Protein AF-A0A1S3FIM6-F1 (afdb_monomer_lite)

Sequence (203 aa):
MSTWFSGCSLASLSIWLGCQWGQPPRGAVLLDTELAPRGLQQCLGMQCAPGLHLTTVVSPRRYPLYQLGGPQLRVFRTNFFIQLVRPGTPQPEDTVQFRIPMEMTRTDLKNYLERIYSVPVAAVRTRVQHGSNRQRDYRNVRIKKPDYKVAYVQLAHGQTFTFPDLFPEKEQDLVAEEGLQEALPQKQSSDPRRGGVPSWFGL

pLDDT: mean 74.18, std 24.62, range [32.88, 98.19]

Structure (mmCIF, N/CA/C/O backbone):
data_AF-A0A1S3FIM6-F1
#
_entry.id   AF-A0A1S3FIM6-F1
#
loop_
_atom_site.group_PDB
_atom_site.id
_atom_site.type_symbol
_atom_site.label_atom_id
_atom_site.label_alt_id
_atom_site.label_comp_id
_atom_site.label_asym_id
_atom_site.label_entity_id
_atom_site.label_seq_id
_atom_site.pdbx_PDB_ins_code
_atom_site.Cartn_x
_atom_site.Cartn_y
_atom_site.Cartn_z
_atom_site.occupancy
_atom_site.B_iso_or_equiv
_atom_site.auth_seq_id
_atom_site.auth_comp_id
_atom_site.auth_asym_id
_atom_site.auth_atom_id
_atom_site.pdbx_PDB_model_num
ATOM 1 N N . MET A 1 1 ? -56.996 44.031 35.583 1.00 44.38 1 MET A N 1
ATOM 2 C CA . MET A 1 1 ? -55.799 43.253 35.956 1.00 44.38 1 MET A CA 1
ATOM 3 C C . MET A 1 1 ? -54.720 43.642 34.944 1.00 44.38 1 MET A C 1
ATOM 5 O O . MET A 1 1 ? -54.602 42.966 33.940 1.00 44.38 1 MET A O 1
ATOM 9 N N . SER A 1 2 ? -54.116 44.846 34.940 1.00 37.62 2 SER A N 1
ATOM 10 C CA . SER A 1 2 ? -53.251 45.486 35.969 1.00 37.62 2 SER A CA 1
ATOM 11 C C . SER A 1 2 ? -52.250 44.466 36.525 1.00 37.62 2 SER A C 1
ATOM 13 O O . SER A 1 2 ? -52.705 43.463 37.057 1.00 37.62 2 SER A O 1
ATOM 15 N N . THR A 1 3 ? -50.923 44.556 36.361 1.00 45.06 3 THR A N 1
ATOM 16 C CA . THR A 1 3 ? -49.912 45.655 36.381 1.00 45.06 3 THR A CA 1
ATOM 17 C C . THR A 1 3 ? -48.655 45.188 35.594 1.00 45.06 3 THR A C 1
ATOM 19 O O . THR A 1 3 ? -48.390 43.993 35.593 1.00 45.06 3 THR A O 1
ATOM 22 N N . TRP A 1 4 ? -47.939 45.949 34.750 1.00 39.44 4 TRP A N 1
ATOM 23 C CA . TRP A 1 4 ? -46.988 47.072 34.950 1.00 39.44 4 TRP A CA 1
ATOM 24 C C . TRP A 1 4 ? -45.746 46.826 35.843 1.00 39.44 4 TRP A C 1
ATOM 26 O O . TRP A 1 4 ? -45.886 46.350 36.962 1.00 39.44 4 TRP A O 1
ATOM 36 N N . PHE A 1 5 ? -44.605 47.323 35.321 1.00 33.12 5 PHE A N 1
ATOM 37 C CA . PHE A 1 5 ? -43.254 47.629 35.859 1.00 33.12 5 PHE A CA 1
ATOM 38 C C . PHE A 1 5 ? -42.112 46.718 35.350 1.00 33.12 5 PHE A C 1
ATOM 40 O O . PHE A 1 5 ? -42.128 45.525 35.608 1.00 33.12 5 PHE A O 1
ATOM 47 N N . SER A 1 6 ? -41.168 47.155 34.495 1.00 37.81 6 SER A N 1
ATOM 48 C CA . SER A 1 6 ? -40.307 48.367 34.436 1.00 37.81 6 SER A CA 1
ATOM 49 C C . SER A 1 6 ? -38.996 48.228 35.218 1.00 37.81 6 SER A C 1
ATOM 51 O O . SER A 1 6 ? -39.006 47.867 36.390 1.00 37.81 6 SER A O 1
ATOM 53 N N . GLY A 1 7 ? -37.906 48.643 34.561 1.00 37.12 7 GLY A N 1
ATOM 54 C CA . GLY A 1 7 ? -36.689 49.167 35.188 1.00 37.12 7 GLY A CA 1
ATOM 55 C C . GLY A 1 7 ? -35.448 48.317 34.914 1.00 37.12 7 GLY A C 1
ATOM 56 O O . GLY A 1 7 ? -35.405 47.169 35.327 1.00 37.12 7 GLY A O 1
ATOM 57 N N . CYS A 1 8 ? -34.493 48.792 34.100 1.00 37.94 8 CYS A N 1
ATOM 58 C CA . CYS A 1 8 ? -33.398 49.716 34.484 1.00 37.94 8 CYS A CA 1
ATOM 59 C C . CYS A 1 8 ? -32.300 48.984 35.288 1.00 37.94 8 CYS A C 1
ATOM 61 O O . CYS A 1 8 ? -32.611 48.205 36.169 1.00 37.94 8 CYS A O 1
ATOM 63 N N . SER A 1 9 ? -30.994 49.190 35.119 1.00 37.72 9 SER A N 1
ATOM 64 C CA . SER A 1 9 ? -30.231 50.254 34.472 1.00 37.72 9 SER A CA 1
ATOM 65 C C . SER A 1 9 ? -28.741 49.863 34.470 1.00 37.72 9 SER A C 1
ATOM 67 O O . SER A 1 9 ? -28.275 49.210 35.397 1.00 37.72 9 SER A O 1
ATOM 69 N N . LEU A 1 10 ? -28.044 50.312 33.421 1.00 38.38 10 LEU A N 1
ATOM 70 C CA . LEU A 1 10 ? -26.665 50.825 33.336 1.00 38.38 10 LEU A CA 1
ATOM 71 C C . LEU A 1 10 ? -25.684 50.564 34.492 1.00 38.38 10 LEU A C 1
ATOM 73 O O . LEU A 1 10 ? -25.922 50.991 35.617 1.00 38.38 10 LEU A O 1
ATOM 77 N N . ALA A 1 11 ? -24.486 50.106 34.124 1.00 39.62 11 ALA A N 1
ATOM 78 C CA . ALA A 1 11 ? -23.200 50.805 34.297 1.00 39.62 11 ALA A CA 1
ATOM 79 C C . ALA A 1 11 ? -22.063 49.806 34.009 1.00 39.62 11 ALA A C 1
ATOM 81 O O . ALA A 1 11 ? -22.230 48.617 34.235 1.00 39.62 11 ALA A O 1
ATOM 82 N N . SER A 1 12 ? -20.850 50.153 33.608 1.00 36.09 12 SER A N 1
ATOM 83 C CA . SER A 1 12 ? -20.198 51.322 33.018 1.00 36.09 12 SER A CA 1
ATOM 84 C C . SER A 1 12 ? -18.701 50.964 33.057 1.00 36.09 12 SER A C 1
ATOM 86 O O . SER A 1 12 ? -18.289 50.21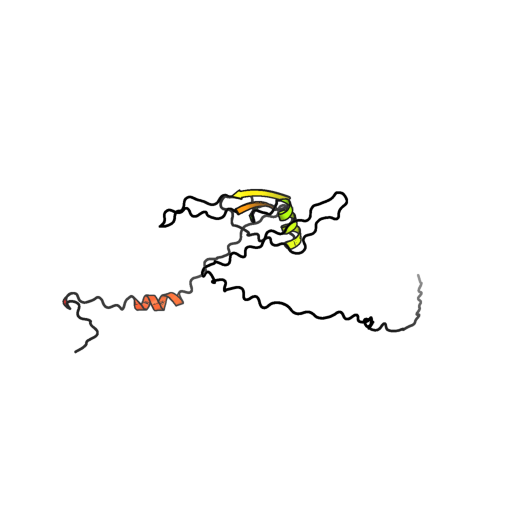8 33.944 1.00 36.09 12 SER A O 1
ATOM 88 N N . LEU A 1 13 ? -17.913 51.579 32.172 1.00 37.06 13 LEU A N 1
ATOM 89 C CA . LEU A 1 13 ? -16.447 51.701 32.212 1.00 37.06 13 LEU A CA 1
ATOM 90 C C . LEU A 1 13 ? -15.619 50.434 31.944 1.00 37.06 13 LEU A C 1
ATOM 92 O O . LEU A 1 13 ? -15.954 49.340 32.362 1.00 37.06 13 LEU A O 1
ATOM 96 N N . SER A 1 14 ? -14.410 50.495 31.404 1.00 34.06 14 SER A N 1
ATOM 97 C CA . SER A 1 14 ? -13.683 51.375 30.482 1.00 34.06 14 SER A CA 1
ATOM 98 C C . SER A 1 14 ? -12.258 50.808 30.504 1.00 34.06 14 SER A C 1
ATOM 100 O O . SER A 1 14 ? -11.733 50.561 31.580 1.00 34.06 14 SER A O 1
ATOM 102 N N . ILE A 1 15 ? -11.660 50.640 29.322 1.00 38.12 15 ILE A N 1
ATOM 103 C CA . ILE A 1 15 ? -10.275 51.015 28.982 1.00 38.12 15 ILE A CA 1
ATOM 104 C C . ILE A 1 15 ? -9.159 50.561 29.957 1.00 38.12 15 ILE A C 1
ATOM 106 O O . ILE A 1 15 ? -9.026 51.132 31.030 1.00 38.12 15 ILE A O 1
ATOM 110 N N . TRP A 1 16 ? -8.232 49.703 29.500 1.00 33.56 16 TRP A N 1
ATOM 111 C CA . TRP A 1 16 ? -6.799 50.061 29.411 1.00 33.56 16 TRP A CA 1
ATOM 112 C C . TRP A 1 16 ? -5.943 49.016 28.668 1.00 33.56 16 TRP A C 1
ATOM 114 O O . TRP A 1 16 ? -5.903 47.843 29.015 1.00 33.56 16 TRP A O 1
ATOM 124 N N . LEU A 1 17 ? -5.266 49.536 27.637 1.00 38.44 17 LEU A N 1
ATOM 125 C CA . LEU A 1 17 ? -3.885 49.307 27.198 1.00 38.44 17 LEU A CA 1
ATOM 126 C C . LEU A 1 17 ? -3.338 47.878 26.998 1.00 38.44 17 LEU A C 1
ATOM 128 O O . LEU A 1 17 ? -2.998 47.165 27.930 1.00 38.44 17 LEU A O 1
ATOM 132 N N . GLY A 1 18 ? -3.077 47.576 25.720 1.00 32.88 18 GLY A N 1
ATOM 133 C CA . GLY A 1 18 ? -1.714 47.518 25.173 1.00 32.88 18 GLY A CA 1
ATOM 134 C C . GLY A 1 18 ? -0.715 46.570 25.837 1.00 32.88 18 GLY A C 1
ATOM 135 O O . GLY A 1 18 ? -0.174 46.880 26.890 1.00 32.88 18 GLY A O 1
ATOM 136 N N . CYS A 1 19 ? -0.324 45.509 25.124 1.00 41.81 19 CYS A N 1
ATOM 137 C CA . CYS A 1 19 ? 0.961 44.861 25.369 1.00 41.81 19 CYS A CA 1
ATOM 138 C C . CYS A 1 19 ? 1.711 44.643 24.057 1.00 41.81 19 CYS A C 1
ATOM 140 O O . CYS A 1 19 ? 1.236 44.027 23.104 1.00 41.81 19 CYS A O 1
ATOM 142 N N . GLN A 1 20 ? 2.877 45.266 24.047 1.00 37.19 20 GLN A N 1
ATOM 143 C CA . GLN A 1 20 ? 3.770 45.523 22.945 1.00 37.19 20 GLN A CA 1
ATOM 144 C C . GLN A 1 20 ? 4.800 44.398 22.802 1.00 37.19 20 GLN A C 1
ATOM 146 O O . GLN A 1 20 ? 5.089 43.655 23.736 1.00 37.19 20 GLN A O 1
ATOM 151 N N . TRP A 1 21 ? 5.339 44.314 21.592 1.00 32.91 21 TRP A N 1
ATOM 152 C CA . TRP A 1 21 ? 6.390 43.424 21.122 1.00 32.91 21 TRP A CA 1
ATOM 153 C C . TRP A 1 21 ? 7.574 43.283 22.091 1.00 32.91 21 TRP A C 1
ATOM 155 O O . TRP A 1 21 ? 8.260 44.259 22.392 1.00 32.91 21 TRP A O 1
ATOM 165 N N . GLY A 1 22 ? 7.856 42.046 22.506 1.00 36.28 22 GLY A N 1
ATOM 166 C CA . GLY A 1 22 ? 9.086 41.669 23.203 1.00 36.28 22 GLY A CA 1
ATOM 167 C C . GLY A 1 22 ? 10.183 41.275 22.212 1.00 36.28 22 GLY A C 1
ATOM 168 O O . GLY A 1 22 ? 10.045 40.302 21.475 1.00 36.28 22 GLY A O 1
ATOM 169 N N . GLN A 1 23 ? 11.263 42.054 22.197 1.00 46.97 23 GLN A N 1
ATOM 170 C CA . GLN A 1 23 ? 12.512 41.793 21.475 1.00 46.97 23 GLN A CA 1
ATOM 171 C C . GLN A 1 23 ? 13.281 40.591 22.067 1.00 46.97 23 GLN A C 1
ATOM 173 O O . GLN A 1 23 ? 13.180 40.343 23.269 1.00 46.97 23 GLN A O 1
ATOM 178 N N . PRO A 1 24 ? 14.119 39.887 21.279 1.00 48.81 24 PRO A N 1
ATOM 179 C CA . PRO A 1 24 ? 15.097 38.944 21.814 1.00 48.81 24 PRO A CA 1
ATOM 180 C C . PRO A 1 24 ? 16.339 39.669 22.383 1.00 48.81 24 PRO A C 1
ATOM 182 O O . PRO A 1 24 ? 16.787 40.665 21.802 1.00 48.81 24 PRO A O 1
ATOM 185 N N . PRO A 1 25 ? 16.933 39.183 23.491 1.00 55.12 25 PRO A N 1
ATOM 186 C CA . PRO A 1 25 ? 18.093 39.815 24.112 1.00 55.12 25 PRO A CA 1
ATOM 187 C C . PRO A 1 25 ? 19.403 39.581 23.342 1.00 55.12 25 PRO A C 1
ATOM 189 O O . PRO A 1 25 ? 19.652 38.515 22.777 1.00 55.12 25 PRO A O 1
ATOM 192 N N . ARG A 1 26 ? 20.261 40.608 23.377 1.00 38.12 26 ARG A N 1
ATOM 193 C CA . ARG A 1 26 ? 21.649 40.617 22.897 1.00 38.12 26 ARG A CA 1
ATOM 194 C C . ARG A 1 26 ? 22.609 40.144 23.999 1.00 38.12 26 ARG A C 1
ATOM 196 O O . ARG A 1 26 ? 22.536 40.656 25.109 1.00 38.12 26 ARG A O 1
ATOM 203 N N . GLY A 1 27 ? 23.586 39.316 23.619 1.00 41.12 27 GLY A N 1
ATOM 204 C CA . GLY A 1 27 ? 24.965 39.402 24.124 1.00 41.12 27 GLY A CA 1
ATOM 205 C C . GLY A 1 27 ? 25.421 38.388 25.183 1.00 41.12 27 GLY A C 1
ATOM 206 O O . GLY A 1 27 ? 25.161 38.572 26.363 1.00 41.12 27 GLY A O 1
ATOM 207 N N . ALA A 1 28 ? 26.223 37.406 24.755 1.00 37.62 28 ALA A N 1
ATOM 208 C CA . ALA A 1 28 ? 27.345 36.812 25.504 1.00 37.62 28 ALA A CA 1
ATOM 209 C C . ALA A 1 28 ? 28.280 36.131 24.471 1.00 37.62 28 ALA A C 1
ATOM 211 O O . ALA A 1 28 ? 27.882 35.158 23.842 1.00 37.62 28 ALA A O 1
ATOM 212 N N . VAL A 1 29 ? 29.296 36.836 23.959 1.00 39.06 29 VAL A N 1
ATOM 213 C CA . VAL A 1 29 ? 30.725 36.802 24.360 1.00 39.06 29 VAL A CA 1
ATOM 214 C C . VAL A 1 29 ? 31.467 35.518 23.936 1.00 39.06 29 VAL A C 1
ATOM 216 O O . VAL A 1 29 ? 31.394 34.485 24.589 1.00 39.06 29 VAL A O 1
ATOM 219 N N . LEU A 1 30 ? 32.154 35.654 22.793 1.00 38.59 30 LEU A N 1
ATOM 220 C CA . LEU A 1 30 ? 33.579 35.398 22.519 1.00 38.59 30 LEU A CA 1
ATOM 221 C C . LEU A 1 30 ? 34.329 34.352 23.370 1.00 38.59 30 LEU A C 1
ATOM 223 O O . LEU A 1 30 ? 34.583 34.602 24.542 1.00 38.59 30 LEU A O 1
ATOM 227 N N . LEU A 1 31 ? 34.859 33.313 22.713 1.00 37.34 31 LEU A N 1
ATOM 228 C CA . LEU A 1 31 ? 36.253 32.884 22.892 1.00 37.34 31 LEU A CA 1
ATOM 229 C C . LEU A 1 31 ? 36.820 32.378 21.557 1.00 37.34 31 LEU A C 1
ATOM 231 O O . LEU A 1 31 ? 36.279 31.462 20.938 1.00 37.34 31 LEU A O 1
ATOM 235 N N . ASP A 1 32 ? 37.909 33.021 21.145 1.00 33.41 32 ASP A N 1
ATOM 236 C CA . ASP A 1 32 ? 38.807 32.634 20.064 1.00 33.41 32 ASP A CA 1
ATOM 237 C C . ASP A 1 32 ? 39.584 31.355 20.411 1.00 33.41 32 ASP A C 1
ATOM 239 O O . ASP A 1 32 ? 39.999 31.153 21.555 1.00 33.41 32 ASP A O 1
ATOM 243 N N . THR A 1 33 ? 39.856 30.508 19.414 1.00 42.84 33 THR A N 1
ATOM 244 C CA . THR A 1 33 ? 41.032 29.620 19.431 1.00 42.84 33 THR A CA 1
ATOM 245 C C . THR A 1 33 ? 41.463 29.259 18.004 1.00 42.84 33 THR A C 1
ATOM 247 O O . THR A 1 33 ? 40.789 28.526 17.288 1.00 42.84 33 THR A O 1
ATOM 250 N N . GLU A 1 34 ? 42.572 29.883 17.605 1.00 37.62 34 GLU A N 1
ATOM 251 C CA . GLU A 1 34 ? 43.686 29.414 16.764 1.00 37.62 34 GLU A CA 1
ATOM 252 C C . GLU A 1 34 ? 43.486 28.369 15.640 1.00 37.62 34 GLU A C 1
ATOM 254 O O . GLU A 1 34 ? 43.254 27.184 15.854 1.00 37.62 34 GLU A O 1
ATOM 259 N N . LEU A 1 35 ? 43.756 28.838 14.412 1.00 38.47 35 LEU A N 1
ATOM 260 C CA . LEU A 1 35 ? 44.874 28.425 13.536 1.00 38.47 35 LEU A CA 1
ATOM 261 C C . LEU A 1 35 ? 45.414 26.979 13.636 1.00 38.47 35 LEU A C 1
ATOM 263 O O . LEU A 1 35 ? 46.186 26.663 14.533 1.00 38.47 35 LEU A O 1
ATOM 267 N N . ALA A 1 36 ? 45.234 26.199 12.559 1.00 37.59 36 ALA A N 1
ATOM 268 C CA . ALA A 1 36 ? 46.361 25.640 11.789 1.00 37.59 36 ALA A CA 1
ATOM 269 C C . ALA A 1 36 ? 45.910 25.006 10.445 1.00 37.59 36 ALA A C 1
ATOM 271 O O . ALA A 1 36 ? 44.873 24.343 10.394 1.00 37.59 36 ALA A O 1
ATOM 272 N N . PRO A 1 37 ? 46.697 25.151 9.358 1.00 54.75 37 PRO A N 1
ATOM 273 C CA . PRO A 1 37 ? 46.369 24.678 8.012 1.00 54.75 37 PRO A CA 1
ATOM 274 C C . PRO A 1 37 ? 47.033 23.330 7.701 1.00 54.75 37 PRO A C 1
ATOM 276 O O . PRO A 1 37 ? 48.215 23.159 7.991 1.00 54.75 37 PRO A O 1
ATOM 279 N N . ARG A 1 38 ? 46.342 22.400 7.024 1.00 38.62 38 ARG A N 1
ATOM 280 C CA . ARG A 1 38 ? 46.987 21.277 6.315 1.00 38.62 38 ARG A CA 1
ATOM 281 C C . ARG A 1 38 ? 46.167 20.790 5.125 1.00 38.62 38 ARG A C 1
ATOM 283 O O . ARG A 1 38 ? 45.008 20.428 5.269 1.00 38.62 38 ARG A O 1
ATOM 290 N N . GLY A 1 39 ? 46.861 20.655 3.998 1.00 35.22 39 GLY A N 1
ATOM 291 C CA . GLY A 1 39 ? 46.696 19.485 3.141 1.00 35.22 39 GLY A CA 1
ATOM 292 C C . GLY A 1 39 ? 45.772 19.651 1.948 1.00 35.22 39 GLY A C 1
ATOM 293 O O . GLY A 1 39 ? 44.641 19.183 1.955 1.00 35.22 39 GLY A O 1
ATOM 294 N N . LEU A 1 40 ? 46.329 20.203 0.870 1.00 43.06 40 LEU A N 1
ATOM 295 C CA . LEU A 1 40 ? 46.009 19.774 -0.488 1.00 43.06 40 LEU A CA 1
ATOM 296 C C . LEU A 1 40 ? 46.020 18.240 -0.548 1.00 43.06 40 LEU A C 1
ATOM 298 O O . LEU A 1 40 ? 47.082 17.627 -0.470 1.00 43.06 40 LEU A O 1
ATOM 302 N N . GLN A 1 41 ? 44.854 17.630 -0.736 1.00 46.12 41 GLN A N 1
ATOM 303 C CA . GLN A 1 41 ? 44.779 16.289 -1.291 1.00 46.12 41 GLN A CA 1
ATOM 304 C C . GLN A 1 41 ? 43.808 16.306 -2.463 1.00 46.12 41 GLN A C 1
ATOM 306 O O . GLN A 1 41 ? 42.588 16.277 -2.323 1.00 46.12 41 GLN A O 1
ATOM 311 N N . GLN A 1 42 ? 44.411 16.416 -3.643 1.00 44.03 42 GLN A N 1
ATOM 312 C CA . GLN A 1 42 ? 43.800 16.079 -4.914 1.00 44.03 42 GLN A CA 1
ATOM 313 C C . GLN A 1 42 ? 43.424 14.594 -4.857 1.00 44.03 42 GLN A C 1
ATOM 315 O O . GLN A 1 42 ? 44.298 13.729 -4.873 1.00 44.03 42 GLN A O 1
ATOM 320 N N . CYS A 1 43 ? 42.129 14.299 -4.777 1.00 35.12 43 CYS A N 1
ATOM 321 C CA . CYS A 1 43 ? 41.619 12.973 -5.090 1.00 35.12 43 CYS A CA 1
ATOM 322 C C . CYS A 1 43 ? 41.126 12.984 -6.533 1.00 35.12 43 CYS A C 1
ATOM 324 O O . CYS A 1 43 ? 40.278 13.782 -6.929 1.00 35.12 43 CYS A O 1
ATOM 326 N N . LEU A 1 44 ? 41.759 12.104 -7.296 1.00 41.22 44 LEU A N 1
ATOM 327 C CA . LEU A 1 44 ? 41.591 11.840 -8.712 1.00 41.22 44 LEU A CA 1
ATOM 328 C C . LEU A 1 44 ? 40.123 11.613 -9.087 1.00 41.22 44 LEU A C 1
ATOM 330 O O . LEU A 1 44 ? 39.334 11.072 -8.312 1.00 41.22 44 LEU A O 1
ATOM 334 N N . GLY A 1 45 ? 39.793 12.042 -10.304 1.00 36.38 45 GLY A N 1
ATOM 335 C CA . GLY A 1 45 ? 38.447 12.052 -10.850 1.00 36.38 45 GLY A CA 1
ATOM 336 C C . GLY A 1 45 ? 37.723 10.716 -10.724 1.00 36.38 45 GLY A C 1
ATOM 337 O O . GLY A 1 45 ? 38.163 9.691 -11.243 1.00 36.38 45 GLY A O 1
ATOM 338 N N . MET A 1 46 ? 36.549 10.767 -10.096 1.00 37.59 46 MET A N 1
ATOM 339 C CA . MET A 1 46 ? 35.505 9.781 -10.330 1.00 37.59 46 MET A CA 1
ATOM 340 C C . MET A 1 46 ? 35.029 9.955 -11.771 1.00 37.59 46 MET A C 1
ATOM 342 O O . MET A 1 46 ? 34.425 10.969 -12.122 1.00 37.59 46 MET A O 1
ATOM 346 N N . GLN A 1 47 ? 35.322 8.965 -12.613 1.00 41.69 47 GLN A N 1
ATOM 347 C CA . GLN A 1 47 ? 34.641 8.819 -13.889 1.00 41.69 47 GLN A CA 1
ATOM 348 C C . GLN A 1 47 ? 33.133 8.700 -13.634 1.00 41.69 47 GLN A C 1
ATOM 350 O O . GLN A 1 47 ? 32.663 7.775 -12.971 1.00 41.69 47 GLN A O 1
ATOM 355 N N . CYS A 1 48 ? 32.378 9.654 -14.174 1.00 34.34 48 CYS A N 1
ATOM 356 C CA . CYS A 1 48 ? 30.930 9.588 -14.264 1.00 34.34 48 CYS A CA 1
ATOM 357 C C . CYS A 1 48 ? 30.546 8.395 -15.147 1.00 34.34 48 CYS A C 1
ATOM 359 O O . CYS A 1 48 ? 30.822 8.398 -16.345 1.00 34.34 48 CYS A O 1
ATOM 361 N N . ALA A 1 49 ? 29.900 7.385 -14.568 1.00 44.31 49 ALA A N 1
ATOM 362 C CA . ALA A 1 49 ? 29.216 6.354 -15.335 1.00 44.31 49 ALA A CA 1
ATOM 363 C C . ALA A 1 49 ? 27.933 6.954 -15.948 1.00 44.31 49 ALA A C 1
ATOM 365 O O . ALA A 1 49 ? 27.078 7.433 -15.196 1.00 44.31 49 ALA A O 1
ATOM 366 N N . PRO A 1 50 ? 27.759 6.954 -17.281 1.00 50.81 50 PRO A N 1
ATOM 367 C CA . PRO A 1 50 ? 26.503 7.353 -17.898 1.00 50.81 50 PRO A CA 1
ATOM 368 C C . PRO A 1 50 ? 25.516 6.179 -17.877 1.00 50.81 50 PRO A C 1
ATOM 370 O O . PRO A 1 50 ? 25.835 5.077 -18.317 1.00 50.81 50 PRO A O 1
ATOM 373 N N . GLY A 1 51 ? 24.298 6.432 -17.394 1.00 50.16 51 GLY A N 1
ATOM 374 C CA . GLY A 1 51 ? 23.179 5.495 -17.528 1.00 50.16 51 GLY A CA 1
ATOM 375 C C . GLY A 1 51 ? 22.694 4.873 -16.222 1.00 50.16 51 GLY A C 1
ATOM 376 O O . GLY A 1 51 ? 22.552 3.659 -16.129 1.00 50.16 51 GLY A O 1
ATOM 377 N N . LEU A 1 52 ? 22.381 5.697 -15.223 1.00 37.19 52 LEU A N 1
ATOM 378 C CA . LEU A 1 52 ? 21.494 5.285 -14.141 1.00 37.19 52 LEU A CA 1
ATOM 379 C C . LEU A 1 52 ? 20.145 5.959 -14.371 1.00 37.19 52 LEU A C 1
ATOM 381 O O . LEU A 1 52 ? 19.999 7.168 -14.203 1.00 37.19 52 LEU A O 1
ATOM 385 N N . HIS A 1 53 ? 19.154 5.158 -14.768 1.00 41.34 53 HIS A N 1
ATOM 386 C CA . HIS A 1 53 ? 17.757 5.482 -14.503 1.00 41.34 53 HIS A CA 1
ATOM 387 C C . HIS A 1 53 ? 17.692 5.927 -13.035 1.00 41.34 53 HIS A C 1
ATOM 389 O O . HIS A 1 53 ? 18.112 5.168 -12.161 1.00 41.34 53 HIS A O 1
ATOM 395 N N . LEU A 1 54 ? 17.234 7.152 -12.760 1.00 33.84 54 LEU A N 1
ATOM 396 C CA . LEU A 1 54 ? 17.004 7.627 -11.395 1.00 33.84 54 LEU A CA 1
ATOM 397 C C . LEU A 1 54 ? 15.880 6.793 -10.763 1.00 33.84 54 LEU A C 1
ATOM 399 O O . LEU A 1 54 ? 14.733 7.215 -10.671 1.00 33.84 54 LEU A O 1
ATOM 403 N N . THR A 1 55 ? 16.193 5.587 -10.305 1.00 40.97 55 THR A N 1
ATOM 404 C CA . THR A 1 55 ? 15.531 5.043 -9.132 1.00 40.97 55 THR A CA 1
ATOM 405 C C . THR A 1 55 ? 16.205 5.736 -7.967 1.00 40.97 55 THR A C 1
ATOM 407 O O . THR A 1 55 ? 17.341 5.412 -7.625 1.00 40.97 55 THR A O 1
ATOM 410 N N . THR A 1 56 ? 15.556 6.748 -7.402 1.00 45.19 56 THR A N 1
ATOM 411 C CA . THR A 1 56 ? 15.944 7.312 -6.112 1.00 45.19 56 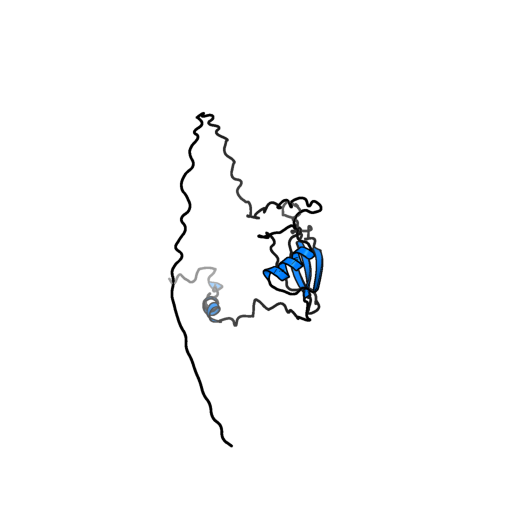THR A CA 1
ATOM 412 C C . THR A 1 56 ? 16.041 6.149 -5.130 1.00 45.19 56 THR A C 1
ATOM 414 O O . THR A 1 56 ? 15.028 5.622 -4.675 1.00 45.19 56 THR A O 1
ATOM 417 N N . VAL A 1 57 ? 17.262 5.695 -4.840 1.00 41.19 57 VAL A N 1
ATOM 418 C CA . VAL A 1 57 ? 17.517 4.737 -3.766 1.00 41.19 57 VAL A CA 1
ATOM 419 C C . VAL A 1 57 ? 17.324 5.527 -2.480 1.00 41.19 57 VAL A C 1
ATOM 421 O O . VAL A 1 57 ? 18.260 6.093 -1.923 1.00 41.19 57 VAL A O 1
ATOM 424 N N . VAL A 1 58 ? 16.068 5.667 -2.056 1.00 51.50 58 VAL A N 1
ATOM 425 C CA . VAL A 1 58 ? 15.747 6.167 -0.724 1.00 51.50 58 VAL A CA 1
ATOM 426 C C . VAL A 1 58 ? 16.327 5.134 0.229 1.00 51.50 58 VAL A C 1
ATOM 428 O O . VAL A 1 58 ? 15.850 4.004 0.291 1.00 51.50 58 VAL A O 1
ATOM 431 N N . SER A 1 59 ? 17.414 5.492 0.908 1.00 52.66 59 SER A N 1
ATOM 432 C CA . SER A 1 59 ? 18.018 4.624 1.909 1.00 52.66 59 SER A CA 1
ATOM 433 C C . SER A 1 59 ? 16.967 4.267 2.970 1.00 52.66 59 SER A C 1
ATOM 435 O O . SER A 1 59 ? 16.229 5.154 3.423 1.00 52.66 59 SER A O 1
ATOM 437 N N . PRO A 1 60 ? 16.856 2.987 3.377 1.00 73.00 60 PRO A N 1
ATOM 438 C CA . PRO A 1 60 ? 15.900 2.604 4.403 1.00 73.00 60 PRO A CA 1
ATOM 439 C C . PRO A 1 60 ? 16.275 3.317 5.704 1.00 73.00 60 PRO A C 1
ATOM 441 O O . PRO A 1 60 ? 17.404 3.213 6.195 1.00 73.00 60 PRO A O 1
ATOM 444 N N . ARG A 1 61 ? 15.335 4.090 6.259 1.00 77.50 61 ARG A N 1
ATOM 445 C CA . ARG A 1 61 ? 15.537 4.751 7.554 1.00 77.50 61 ARG A CA 1
ATOM 446 C C . ARG A 1 61 ? 15.672 3.674 8.628 1.00 77.50 61 ARG A C 1
ATOM 448 O O . ARG A 1 61 ? 14.854 2.763 8.701 1.00 77.50 61 ARG A O 1
ATOM 455 N N . ARG A 1 62 ? 16.676 3.798 9.497 1.00 88.31 62 ARG A N 1
ATOM 456 C CA . ARG A 1 62 ? 16.772 2.947 10.688 1.00 88.31 62 ARG A CA 1
ATOM 457 C C . ARG A 1 62 ? 15.734 3.406 11.710 1.00 88.31 62 ARG A C 1
ATOM 459 O O . ARG A 1 62 ? 15.726 4.577 12.086 1.00 88.31 62 ARG A O 1
ATOM 466 N N . TYR A 1 63 ? 14.867 2.496 12.144 1.00 92.44 63 TYR A N 1
ATOM 467 C CA . TYR A 1 63 ? 13.947 2.758 13.249 1.00 92.44 63 TYR A CA 1
ATOM 468 C C . TYR A 1 63 ? 14.715 2.729 14.581 1.00 92.44 63 TYR A C 1
ATOM 470 O O . TYR A 1 63 ? 15.569 1.855 14.757 1.00 92.44 63 TYR A O 1
ATOM 478 N N . PRO A 1 64 ? 14.454 3.665 15.512 1.00 93.81 64 PRO A N 1
ATOM 479 C CA . PRO A 1 64 ? 15.065 3.623 16.834 1.00 93.81 64 PRO A CA 1
ATOM 480 C C . PRO A 1 64 ? 14.584 2.385 17.597 1.00 93.81 64 PRO A C 1
ATOM 482 O O . PRO A 1 64 ? 13.421 1.989 17.492 1.00 93.81 64 PRO A O 1
ATOM 485 N N . LEU A 1 65 ? 15.487 1.779 18.367 1.00 94.75 65 LEU A N 1
ATOM 486 C CA . LEU A 1 65 ? 15.164 0.624 19.194 1.00 94.75 65 LEU A CA 1
ATOM 487 C C . LEU A 1 65 ? 14.220 1.045 20.328 1.00 94.75 65 LEU A C 1
ATOM 489 O O . LEU A 1 65 ? 14.515 1.984 21.066 1.00 94.75 65 LEU A O 1
ATOM 493 N N . TYR A 1 66 ? 13.096 0.344 20.466 1.00 95.94 66 TYR A N 1
ATOM 494 C CA . TYR A 1 66 ? 12.153 0.594 21.551 1.00 95.94 66 TYR A CA 1
ATOM 495 C C . TYR A 1 66 ? 12.657 -0.007 22.871 1.00 95.94 66 TYR A C 1
ATOM 497 O O . TYR A 1 66 ? 13.093 -1.157 22.905 1.00 95.94 66 TYR A O 1
ATOM 505 N N . GLN A 1 67 ? 12.560 0.769 23.952 1.00 95.81 67 GLN A N 1
ATOM 506 C CA . GLN A 1 67 ? 12.802 0.333 25.329 1.00 95.81 67 GLN A CA 1
ATOM 507 C C . GLN A 1 67 ? 11.503 0.447 26.131 1.00 95.81 67 GLN A C 1
ATOM 509 O O . GLN A 1 67 ? 10.709 1.363 25.905 1.00 95.81 67 GLN A O 1
ATOM 514 N N . LEU A 1 68 ? 11.283 -0.474 27.071 1.00 97.38 68 LEU A N 1
ATOM 515 C CA . LEU A 1 68 ? 10.092 -0.468 27.921 1.00 97.38 68 LEU A CA 1
ATOM 516 C C . LEU A 1 68 ? 10.019 0.836 28.735 1.00 97.38 68 LEU A C 1
ATOM 518 O O . LEU A 1 68 ? 11.008 1.249 29.331 1.00 97.38 68 LEU A O 1
ATOM 522 N N . GLY A 1 69 ? 8.855 1.490 28.742 1.00 96.81 69 GLY A N 1
ATOM 523 C CA . GLY A 1 69 ? 8.672 2.804 29.379 1.00 96.81 69 GLY A CA 1
ATOM 524 C C . GLY A 1 69 ? 9.165 3.991 28.541 1.00 96.81 69 GLY A C 1
ATOM 525 O O . GLY A 1 69 ? 8.980 5.139 28.936 1.00 96.81 69 GLY A O 1
ATOM 526 N N . GLY A 1 70 ? 9.751 3.735 27.368 1.00 95.31 70 GLY A N 1
ATOM 527 C CA . GLY A 1 70 ? 10.099 4.769 26.402 1.00 95.31 70 GLY A CA 1
ATOM 528 C C . GLY A 1 70 ? 8.870 5.400 25.732 1.00 95.31 70 GLY A C 1
ATOM 529 O O . GLY A 1 70 ? 7.763 4.849 25.779 1.00 95.31 70 GLY A O 1
ATOM 530 N N . PRO A 1 71 ? 9.047 6.554 25.069 1.00 97.00 71 PRO A N 1
ATOM 531 C CA . PRO A 1 71 ? 7.961 7.238 24.385 1.00 97.00 71 PRO A CA 1
ATOM 532 C C . PRO A 1 71 ? 7.458 6.449 23.169 1.00 97.00 71 PRO A C 1
ATOM 534 O O . PRO A 1 71 ? 8.182 5.671 22.546 1.00 97.00 71 PRO A O 1
ATOM 537 N N . GLN A 1 72 ? 6.209 6.711 22.785 1.00 95.50 72 GLN A N 1
ATOM 538 C CA . GLN A 1 72 ? 5.624 6.162 21.564 1.00 95.50 72 GLN A CA 1
ATOM 539 C C . GLN A 1 72 ? 6.376 6.659 20.320 1.00 95.50 72 GLN A C 1
ATOM 541 O O . GLN A 1 72 ? 6.583 7.863 20.147 1.00 95.50 72 GLN A O 1
ATOM 546 N N . LEU A 1 73 ? 6.700 5.741 19.406 1.00 94.50 73 LEU A N 1
ATOM 547 C CA . LEU A 1 73 ? 7.298 6.074 18.115 1.00 94.50 73 LEU A CA 1
ATOM 548 C C . LEU A 1 73 ? 6.313 6.873 17.252 1.00 94.50 73 LEU A C 1
ATOM 550 O O . LEU A 1 73 ? 5.184 6.434 17.019 1.00 94.50 73 LEU A O 1
ATOM 554 N N . ARG A 1 74 ? 6.755 8.040 16.770 1.00 94.44 74 ARG A N 1
ATOM 555 C CA . ARG A 1 74 ? 5.984 8.942 15.905 1.00 94.44 74 ARG A CA 1
ATOM 556 C C . ARG A 1 74 ? 6.747 9.208 14.615 1.00 94.44 74 ARG A C 1
ATOM 558 O O . ARG A 1 74 ? 7.934 9.523 14.643 1.00 94.44 74 ARG A O 1
ATOM 565 N N . VAL A 1 75 ? 6.049 9.112 13.489 1.00 92.50 75 VAL A N 1
ATOM 566 C CA . VAL A 1 75 ? 6.600 9.389 12.159 1.00 92.50 75 VAL A CA 1
ATOM 567 C C . VAL A 1 75 ? 5.859 10.588 11.583 1.00 92.50 75 VAL A C 1
ATOM 569 O O . VAL A 1 75 ? 4.684 10.483 11.256 1.00 92.50 75 VAL A O 1
ATOM 572 N N . PHE A 1 76 ? 6.541 11.729 11.474 1.00 93.12 76 PHE A N 1
ATOM 573 C CA . PHE A 1 76 ? 5.935 12.967 10.964 1.00 93.12 76 PHE A CA 1
ATOM 574 C C . PHE A 1 76 ? 5.886 13.021 9.437 1.00 93.12 76 PHE A C 1
ATOM 576 O O . PHE A 1 76 ? 4.908 13.474 8.857 1.00 93.12 76 PHE A O 1
ATOM 583 N N . ARG A 1 77 ? 6.949 12.548 8.781 1.00 92.81 77 ARG A N 1
ATOM 584 C CA . ARG A 1 77 ? 7.053 12.500 7.323 1.00 92.81 77 ARG A CA 1
ATOM 585 C C . ARG A 1 77 ? 7.323 11.070 6.900 1.00 92.81 77 ARG A C 1
ATOM 587 O O . ARG A 1 77 ? 8.411 10.545 7.143 1.00 92.81 77 ARG A O 1
ATOM 594 N N . THR A 1 78 ? 6.317 10.448 6.306 1.00 91.19 78 THR A N 1
ATOM 595 C CA . THR A 1 78 ? 6.407 9.100 5.753 1.00 91.19 78 THR A CA 1
ATOM 596 C C . THR A 1 78 ? 7.028 9.152 4.357 1.00 91.19 78 THR A C 1
ATOM 598 O O . THR A 1 78 ? 6.835 10.106 3.610 1.00 91.19 78 THR A O 1
ATOM 601 N N . ASN A 1 79 ? 7.789 8.115 4.007 1.00 91.88 79 ASN A N 1
ATOM 602 C CA . ASN A 1 79 ? 8.348 7.922 2.664 1.00 91.88 79 ASN A CA 1
ATOM 603 C C . ASN A 1 79 ? 7.550 6.855 1.885 1.00 91.88 79 ASN A C 1
ATOM 605 O O . ASN A 1 79 ? 8.077 6.212 0.981 1.00 91.88 79 ASN A O 1
ATOM 609 N N . PHE A 1 80 ? 6.305 6.593 2.290 1.00 93.56 80 PHE A N 1
ATOM 610 C CA . PHE A 1 80 ? 5.483 5.544 1.701 1.00 93.56 80 PHE A CA 1
ATOM 611 C C . PHE A 1 80 ? 4.606 6.114 0.596 1.00 93.56 80 PHE A C 1
ATOM 613 O O . PHE A 1 80 ? 3.857 7.066 0.816 1.00 93.56 80 PHE A O 1
ATOM 620 N N . PHE A 1 81 ? 4.682 5.480 -0.571 1.00 95.06 81 PHE A N 1
ATOM 621 C CA . PHE A 1 81 ? 3.818 5.750 -1.710 1.00 95.06 81 PHE A CA 1
ATOM 622 C C . PHE A 1 81 ? 2.938 4.531 -1.947 1.00 95.06 81 PHE A C 1
ATOM 624 O O . PHE A 1 81 ? 3.440 3.413 -2.079 1.00 95.06 81 PHE A O 1
ATOM 631 N N . ILE A 1 82 ? 1.629 4.748 -1.987 1.00 96.50 82 ILE A N 1
ATOM 632 C CA . ILE A 1 82 ? 0.644 3.705 -2.264 1.00 96.50 82 ILE A CA 1
ATOM 633 C C . ILE A 1 82 ? -0.086 4.034 -3.559 1.00 96.50 82 ILE A C 1
ATOM 635 O O . ILE A 1 82 ? -0.276 5.199 -3.899 1.00 96.50 82 ILE A O 1
ATOM 639 N N . GLN A 1 83 ? -0.483 3.001 -4.292 1.00 96.06 83 GLN A N 1
ATOM 640 C CA . GLN A 1 83 ? -1.205 3.145 -5.551 1.00 96.06 83 GLN A CA 1
ATOM 641 C C . GLN A 1 83 ? -2.527 2.394 -5.457 1.00 96.06 83 GLN A C 1
ATOM 643 O O . GLN A 1 83 ? -2.543 1.204 -5.136 1.00 96.06 83 GLN A O 1
ATOM 648 N N . LEU A 1 84 ? -3.627 3.080 -5.750 1.00 96.00 84 LEU A N 1
ATOM 649 C CA . LEU A 1 84 ? -4.929 2.454 -5.943 1.00 96.00 84 LEU A CA 1
ATOM 650 C C . LEU A 1 84 ? -4.919 1.697 -7.277 1.00 96.00 84 LEU A C 1
ATOM 652 O O . LEU A 1 84 ? -4.486 2.243 -8.292 1.00 96.00 84 LEU A O 1
ATOM 656 N N . VAL A 1 85 ? -5.377 0.446 -7.289 1.00 95.75 85 VAL A N 1
ATOM 657 C CA . VAL A 1 85 ? -5.374 -0.388 -8.498 1.00 95.75 85 VAL A CA 1
ATOM 658 C C . VAL A 1 85 ? -6.755 -0.970 -8.745 1.00 95.75 85 VAL A C 1
ATOM 660 O O . VAL A 1 85 ? -7.414 -1.435 -7.818 1.00 95.75 85 VAL A O 1
ATOM 663 N N . ARG A 1 86 ? -7.169 -0.982 -10.016 1.00 95.25 86 ARG A N 1
ATOM 664 C CA . ARG A 1 86 ? -8.399 -1.645 -10.451 1.00 95.25 86 ARG A CA 1
ATOM 665 C C . ARG A 1 86 ? -8.325 -3.152 -10.148 1.00 95.25 86 ARG A C 1
ATOM 667 O O . ARG A 1 86 ? -7.331 -3.785 -10.524 1.00 95.25 86 ARG A O 1
ATOM 674 N N . PRO A 1 87 ? -9.347 -3.741 -9.507 1.00 94.94 87 PRO A N 1
ATOM 675 C CA . PRO A 1 87 ? -9.360 -5.170 -9.233 1.00 94.94 87 PRO A CA 1
ATOM 676 C C . PRO A 1 87 ? -9.423 -5.978 -10.534 1.00 94.94 87 PRO A C 1
ATOM 678 O O . PRO A 1 87 ? -10.197 -5.669 -11.434 1.00 94.94 87 PRO A O 1
ATOM 681 N N . GLY A 1 88 ? -8.576 -7.007 -10.639 1.00 92.00 88 GLY A N 1
ATOM 682 C CA . GLY A 1 88 ? -8.535 -7.893 -11.813 1.00 92.00 88 GLY A CA 1
ATOM 683 C C . GLY A 1 88 ? -9.546 -9.044 -11.761 1.00 92.00 88 GLY A C 1
ATOM 684 O O . GLY A 1 88 ? -9.877 -9.623 -12.787 1.00 92.00 88 GLY A O 1
ATOM 685 N N . THR A 1 89 ? -10.029 -9.379 -10.568 1.00 93.00 89 THR A N 1
ATOM 686 C CA . THR A 1 89 ? -11.114 -10.341 -10.335 1.00 93.00 89 THR A CA 1
ATOM 687 C C . THR A 1 89 ? -12.252 -9.609 -9.634 1.00 93.00 89 THR A C 1
ATOM 689 O O . THR A 1 89 ? -11.958 -8.659 -8.903 1.00 93.00 89 THR A O 1
ATOM 692 N N . PRO A 1 90 ? -13.516 -10.043 -9.777 1.00 92.19 90 PRO A N 1
ATOM 693 C CA . PRO A 1 90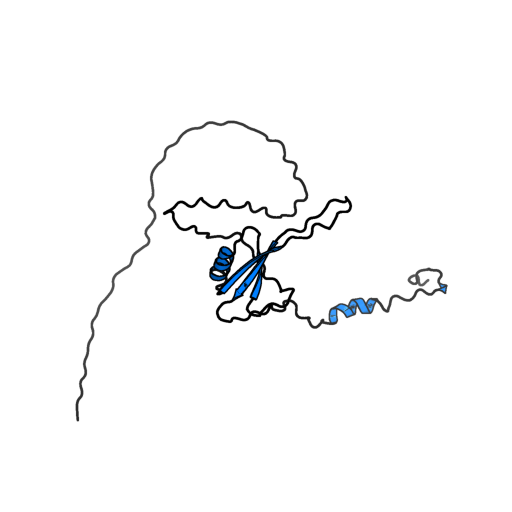 ? -14.609 -9.446 -9.019 1.00 92.19 90 PRO A CA 1
ATOM 694 C C . PRO A 1 90 ? -14.315 -9.555 -7.518 1.00 92.19 90 PRO A C 1
ATOM 696 O O . PRO A 1 90 ? -13.899 -10.606 -7.024 1.00 92.19 90 PRO A O 1
ATOM 699 N N . GLN A 1 91 ? -14.457 -8.434 -6.820 1.00 92.38 91 GLN A N 1
ATOM 700 C CA . GLN A 1 91 ? -14.302 -8.299 -5.374 1.00 92.38 91 GLN A CA 1
ATOM 701 C C . GLN A 1 91 ? -15.611 -7.737 -4.812 1.00 92.38 91 GLN A C 1
ATOM 703 O O . GLN A 1 91 ? -16.356 -7.106 -5.564 1.00 92.38 91 GLN A O 1
ATOM 708 N N . PRO A 1 92 ? -15.908 -7.951 -3.521 1.00 94.00 92 PRO A N 1
ATOM 709 C CA . PRO A 1 92 ? -17.050 -7.300 -2.893 1.00 94.00 92 PRO A CA 1
ATOM 710 C C . PRO A 1 92 ? -16.876 -5.775 -2.908 1.00 94.00 92 PRO A C 1
ATOM 712 O O . PRO A 1 92 ? -15.751 -5.275 -2.855 1.00 94.00 92 PRO A O 1
ATOM 715 N N . GLU A 1 93 ? -17.994 -5.057 -2.947 1.00 92.88 93 GLU A N 1
ATOM 716 C CA . GLU A 1 93 ? -18.056 -3.598 -3.137 1.00 92.88 93 GLU A CA 1
ATOM 717 C C . GLU A 1 93 ? -17.345 -2.807 -2.027 1.00 92.88 93 GLU A C 1
ATOM 719 O O . GLU A 1 93 ? -16.837 -1.713 -2.263 1.00 92.88 93 GLU A O 1
ATOM 724 N N . ASP A 1 94 ? -17.228 -3.395 -0.838 1.00 94.94 94 ASP A N 1
ATOM 725 C CA . ASP A 1 94 ? -16.551 -2.791 0.313 1.00 94.94 94 ASP A CA 1
ATOM 726 C C . ASP A 1 94 ? -15.021 -2.965 0.265 1.00 94.94 94 ASP A C 1
ATOM 728 O O . ASP A 1 94 ? -14.301 -2.453 1.128 1.00 94.94 94 ASP A O 1
ATOM 732 N N . THR A 1 95 ? -14.497 -3.766 -0.676 1.00 95.31 95 THR A N 1
ATOM 733 C CA . THR A 1 95 ? -13.074 -4.125 -0.738 1.00 95.31 95 THR A CA 1
ATOM 734 C C . THR A 1 95 ? -12.325 -3.356 -1.814 1.00 95.31 95 THR A C 1
ATOM 736 O O . THR A 1 95 ? -12.532 -3.525 -3.013 1.00 95.31 95 THR A O 1
ATOM 739 N N . VAL A 1 96 ? -11.329 -2.599 -1.363 1.00 96.50 96 VAL A N 1
ATOM 740 C CA . VAL A 1 96 ? -10.447 -1.788 -2.198 1.00 96.50 96 VAL A CA 1
ATOM 741 C C . VAL A 1 96 ? -9.067 -2.429 -2.303 1.00 96.50 96 VAL A C 1
ATOM 743 O O . VAL A 1 96 ? -8.519 -2.945 -1.322 1.00 96.50 96 VAL A O 1
ATOM 746 N N . GLN A 1 97 ? -8.479 -2.387 -3.501 1.00 97.25 97 GLN A N 1
ATOM 747 C CA . GLN A 1 97 ? -7.163 -2.955 -3.771 1.00 97.25 97 GLN A CA 1
ATOM 748 C C . GLN A 1 97 ? -6.082 -1.873 -3.906 1.00 97.25 97 GLN A C 1
ATOM 750 O O . GLN A 1 97 ? -6.188 -0.951 -4.714 1.00 97.25 97 GLN A O 1
ATOM 755 N N . PHE A 1 98 ? -4.986 -2.046 -3.163 1.00 97.75 98 PHE A N 1
ATOM 756 C CA . PHE A 1 98 ? -3.814 -1.171 -3.214 1.00 97.75 98 PHE A CA 1
ATOM 757 C C . PHE A 1 98 ? -2.530 -1.941 -3.540 1.00 97.75 98 PHE A C 1
ATOM 759 O O . PHE A 1 98 ? -2.352 -3.094 -3.135 1.00 97.75 98 PHE A O 1
ATOM 766 N N . ARG A 1 99 ? -1.599 -1.275 -4.229 1.00 97.50 99 ARG A N 1
ATOM 767 C CA . ARG A 1 99 ? -0.187 -1.664 -4.342 1.00 97.50 99 ARG A CA 1
ATOM 768 C C . ARG A 1 99 ? 0.658 -0.818 -3.410 1.00 97.50 99 ARG A C 1
ATOM 770 O O . ARG A 1 99 ? 0.522 0.404 -3.373 1.00 97.50 99 ARG A O 1
ATOM 777 N N . ILE A 1 100 ? 1.510 -1.490 -2.652 1.00 97.44 100 ILE A N 1
ATOM 778 C CA . ILE A 1 100 ? 2.209 -0.935 -1.496 1.00 97.44 100 ILE A CA 1
ATOM 779 C C . ILE A 1 100 ? 3.659 -1.443 -1.490 1.00 97.44 100 ILE A C 1
ATOM 781 O O . ILE A 1 100 ? 3.917 -2.565 -1.949 1.00 97.44 100 ILE A O 1
ATOM 785 N N . PRO A 1 101 ? 4.618 -0.655 -0.968 1.00 96.12 101 PRO A N 1
ATOM 786 C CA . PRO A 1 101 ? 6.000 -1.091 -0.809 1.00 96.12 101 PRO A CA 1
ATOM 787 C C . PRO A 1 101 ? 6.153 -2.303 0.121 1.00 96.12 101 PRO A C 1
ATOM 789 O O . PRO A 1 101 ? 5.342 -2.576 1.009 1.00 96.12 101 PRO A O 1
ATOM 792 N N . MET A 1 102 ? 7.256 -3.028 -0.061 1.00 94.81 102 MET A N 1
ATOM 793 C CA . MET A 1 102 ? 7.550 -4.254 0.688 1.00 94.81 102 MET A CA 1
ATOM 794 C C . MET A 1 102 ? 7.772 -4.024 2.188 1.00 94.81 102 MET A C 1
ATOM 796 O O . MET A 1 102 ? 7.487 -4.915 2.986 1.00 94.81 102 MET A O 1
ATOM 800 N N . GLU A 1 103 ? 8.202 -2.829 2.580 1.00 93.44 103 GLU A N 1
ATOM 801 C CA . GLU A 1 103 ? 8.501 -2.462 3.970 1.00 93.44 103 GLU A CA 1
ATOM 802 C C . GLU A 1 103 ? 7.237 -2.262 4.823 1.00 93.44 103 GLU A C 1
ATOM 804 O O . GLU A 1 103 ? 7.250 -2.492 6.027 1.00 93.44 103 GLU A O 1
ATOM 809 N N . MET A 1 104 ? 6.118 -1.881 4.203 1.00 95.44 104 MET A N 1
ATOM 810 C CA . MET A 1 104 ? 4.940 -1.393 4.922 1.00 95.44 104 MET A CA 1
ATOM 811 C C . MET A 1 104 ? 4.066 -2.529 5.473 1.00 95.44 104 MET A C 1
ATOM 813 O O . MET A 1 104 ? 3.831 -3.542 4.795 1.00 95.44 104 MET A O 1
ATOM 817 N N . THR A 1 105 ? 3.557 -2.366 6.697 1.00 95.88 105 THR A N 1
ATOM 818 C CA . THR A 1 105 ? 2.718 -3.362 7.379 1.00 95.88 105 THR A CA 1
ATOM 819 C C . THR A 1 105 ? 1.216 -3.063 7.278 1.00 95.88 105 THR A C 1
ATOM 821 O O . THR A 1 105 ? 0.787 -2.024 6.781 1.00 95.88 105 THR A O 1
ATOM 824 N N . ARG A 1 106 ? 0.387 -4.004 7.754 1.00 97.69 106 ARG A N 1
ATOM 825 C CA . ARG A 1 106 ? -1.083 -3.871 7.800 1.00 97.69 106 ARG A CA 1
ATOM 826 C C . ARG A 1 106 ? -1.527 -2.700 8.685 1.00 97.69 106 ARG A C 1
ATOM 828 O O . ARG A 1 106 ? -2.419 -1.950 8.301 1.00 97.69 106 ARG A O 1
ATOM 835 N N . THR A 1 107 ? -0.886 -2.539 9.842 1.00 97.12 107 THR A N 1
ATOM 836 C CA . THR A 1 107 ? -1.189 -1.469 10.801 1.00 97.12 107 THR A CA 1
ATOM 837 C C . THR A 1 107 ? -0.741 -0.110 10.275 1.00 97.12 107 THR A C 1
ATOM 839 O O . THR A 1 107 ? -1.474 0.866 10.416 1.00 97.12 107 THR A O 1
ATOM 842 N N . ASP A 1 108 ? 0.410 -0.053 9.597 1.00 96.56 108 ASP A N 1
ATOM 843 C CA . ASP A 1 108 ? 0.887 1.183 8.968 1.00 96.56 108 ASP A CA 1
ATOM 844 C C . ASP A 1 108 ? -0.095 1.676 7.908 1.00 96.56 108 ASP A C 1
ATOM 846 O O . ASP A 1 108 ? -0.378 2.866 7.848 1.00 96.56 108 ASP A O 1
ATOM 850 N N . LEU A 1 109 ? -0.654 0.767 7.101 1.00 97.62 109 LEU A N 1
ATOM 851 C CA . LEU A 1 109 ? -1.646 1.106 6.077 1.00 97.62 109 LEU A CA 1
ATOM 852 C C . LEU A 1 109 ? -2.935 1.645 6.667 1.00 97.62 109 LEU A C 1
ATOM 854 O O . LEU A 1 109 ? -3.445 2.648 6.177 1.00 97.62 109 LEU A O 1
ATOM 858 N N . LYS A 1 110 ? -3.437 1.001 7.723 1.00 97.69 110 LYS A N 1
ATOM 859 C CA . LYS A 1 110 ? -4.622 1.470 8.439 1.00 97.69 110 LYS A CA 1
ATOM 860 C C . LYS A 1 110 ? -4.410 2.898 8.946 1.00 97.69 110 LYS A C 1
ATOM 862 O O . LYS A 1 110 ? -5.168 3.791 8.589 1.00 97.69 110 LYS A O 1
ATOM 867 N N . ASN A 1 111 ? -3.316 3.126 9.674 1.00 96.94 111 ASN A N 1
ATOM 868 C CA . ASN A 1 111 ? -2.971 4.448 10.192 1.00 96.94 111 ASN A CA 1
ATOM 869 C C . ASN A 1 111 ? -2.772 5.475 9.068 1.00 96.94 111 ASN A C 1
ATOM 871 O O . ASN A 1 111 ? -3.172 6.624 9.205 1.00 96.94 111 ASN A O 1
ATOM 875 N N . TYR A 1 112 ? -2.156 5.077 7.957 1.00 97.25 112 TYR A N 1
ATOM 876 C CA . TYR A 1 112 ? -1.904 5.958 6.821 1.00 97.25 112 TYR A CA 1
ATOM 877 C C . TYR A 1 112 ? -3.212 6.431 6.173 1.00 97.25 112 TYR A C 1
ATOM 879 O O . TYR A 1 112 ? -3.398 7.630 5.973 1.00 97.25 112 TYR A O 1
ATOM 887 N N . LEU A 1 113 ? -4.141 5.509 5.904 1.00 97.25 113 LEU A N 1
ATOM 888 C CA . LEU A 1 113 ? -5.439 5.822 5.299 1.00 97.25 113 LEU A CA 1
ATOM 889 C C . LEU A 1 113 ? -6.341 6.632 6.238 1.00 97.25 113 LEU A C 1
ATOM 891 O O . LEU A 1 113 ? -6.945 7.609 5.802 1.00 97.25 113 LEU A O 1
ATOM 895 N N . GLU A 1 114 ? -6.378 6.284 7.525 1.00 97.00 114 GLU A N 1
ATOM 896 C CA . GLU A 1 114 ? -7.192 6.990 8.521 1.00 97.00 114 GLU A CA 1
ATOM 897 C C . GLU A 1 114 ? -6.671 8.401 8.814 1.00 97.00 114 GLU A C 1
ATOM 899 O O . GLU A 1 114 ? -7.460 9.311 9.045 1.00 97.00 114 GLU A O 1
ATOM 904 N N . ARG A 1 115 ? -5.348 8.610 8.828 1.00 95.81 115 ARG A N 1
ATOM 905 C CA . ARG A 1 115 ? -4.759 9.903 9.220 1.00 95.81 115 ARG A CA 1
ATOM 906 C C . ARG A 1 115 ? -4.584 10.878 8.064 1.00 95.81 115 ARG A C 1
ATOM 908 O O . ARG A 1 115 ? -4.682 12.075 8.300 1.00 95.81 115 ARG A O 1
ATOM 915 N N . ILE A 1 116 ? -4.280 10.395 6.858 1.00 96.62 116 ILE A N 1
ATOM 916 C CA . ILE A 1 116 ? -4.015 11.260 5.695 1.00 96.62 116 ILE A CA 1
ATOM 917 C C . ILE A 1 116 ? -5.282 11.458 4.866 1.00 96.6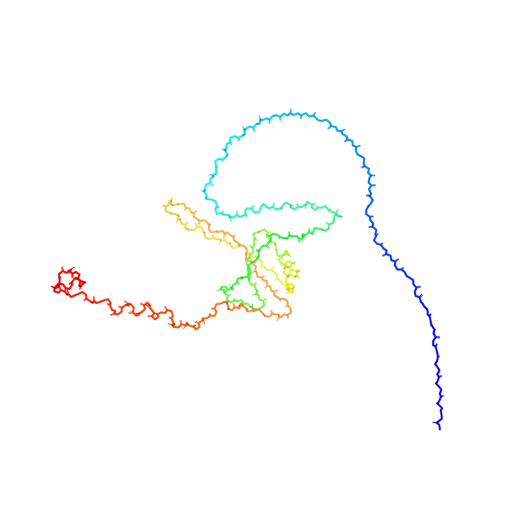2 116 ILE A C 1
ATOM 919 O O . ILE A 1 116 ? -5.586 12.582 4.482 1.00 96.62 116 ILE A O 1
ATOM 923 N N . TYR A 1 117 ? -6.018 10.376 4.598 1.00 96.31 117 TYR A N 1
ATOM 924 C CA . TYR A 1 117 ? -7.202 10.406 3.733 1.00 96.31 117 TYR A CA 1
ATOM 925 C C . TYR A 1 117 ? -8.523 10.364 4.503 1.00 96.31 117 TYR A C 1
ATOM 927 O O . TYR A 1 117 ? -9.579 10.433 3.882 1.00 96.31 117 TYR A O 1
ATOM 935 N N . SER A 1 118 ? -8.481 10.251 5.835 1.00 96.81 118 SER A N 1
ATOM 936 C CA . SER A 1 118 ? -9.672 10.176 6.691 1.00 96.81 118 SER A CA 1
ATOM 937 C C . SER A 1 118 ? -10.640 9.053 6.294 1.00 96.81 118 SER A C 1
ATOM 939 O O . SER A 1 118 ? -11.852 9.180 6.459 1.00 96.81 118 SER A O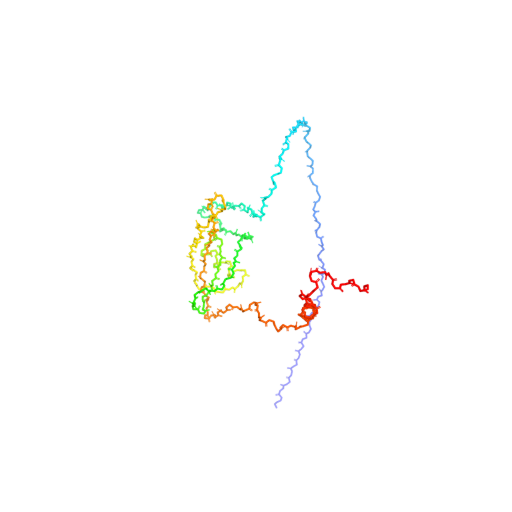 1
ATOM 941 N N . VAL A 1 119 ? -10.112 7.946 5.761 1.00 95.69 119 VAL A N 1
ATOM 942 C CA . VAL A 1 119 ? -10.915 6.795 5.326 1.00 95.69 119 VAL A CA 1
ATOM 943 C C . VAL A 1 119 ? -11.072 5.815 6.489 1.00 95.69 119 VAL A C 1
ATOM 945 O O . VAL A 1 119 ? -10.057 5.358 7.023 1.00 95.69 119 VAL A O 1
ATOM 948 N N . PRO A 1 120 ? -12.304 5.445 6.879 1.00 96.50 120 PRO A N 1
ATOM 949 C CA . PRO A 1 120 ? -12.523 4.503 7.965 1.00 96.50 120 PRO A CA 1
ATOM 950 C C . PRO A 1 120 ? -12.315 3.064 7.467 1.00 96.50 120 PRO A C 1
ATOM 952 O O . PRO A 1 120 ? -13.000 2.584 6.562 1.00 96.50 120 PRO A O 1
ATOM 955 N N . VAL A 1 121 ? -11.349 2.358 8.059 1.00 97.12 121 VAL A N 1
ATOM 956 C CA . VAL A 1 121 ? -10.934 1.018 7.620 1.00 97.12 121 VAL A CA 1
ATOM 957 C C . VAL A 1 121 ? -11.337 -0.040 8.645 1.00 97.12 121 VAL A C 1
ATOM 959 O O . VAL A 1 121 ? -10.894 -0.012 9.796 1.00 97.12 121 VAL A O 1
ATOM 962 N N . ALA A 1 122 ? -12.119 -1.030 8.210 1.00 96.62 122 ALA A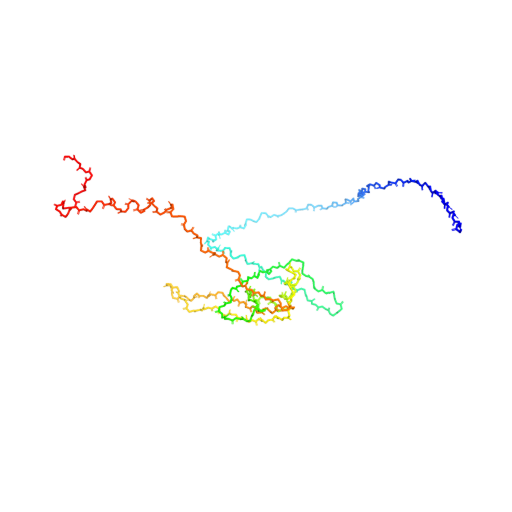 N 1
ATOM 963 C CA . ALA A 1 122 ? -12.537 -2.151 9.046 1.00 96.62 122 ALA A CA 1
ATOM 964 C C . ALA A 1 122 ? -11.416 -3.191 9.198 1.00 96.62 122 ALA A C 1
ATOM 966 O O . ALA A 1 122 ? -11.012 -3.529 10.313 1.00 96.62 122 ALA A O 1
ATOM 967 N N . ALA A 1 123 ? -10.873 -3.678 8.080 1.00 96.50 123 ALA A N 1
ATOM 968 C CA . ALA A 1 123 ? -9.844 -4.715 8.078 1.00 96.50 123 ALA A CA 1
ATOM 969 C C . ALA A 1 123 ? -8.868 -4.563 6.906 1.00 96.50 123 ALA A C 1
ATOM 971 O O . ALA A 1 123 ? -9.237 -4.138 5.814 1.00 96.50 123 ALA A O 1
ATOM 972 N N . VAL A 1 124 ? -7.610 -4.962 7.125 1.00 98.19 124 VAL A N 1
ATOM 973 C CA . VAL A 1 124 ? -6.556 -4.939 6.100 1.00 98.19 124 VAL A CA 1
ATOM 974 C C . VAL A 1 124 ? -5.902 -6.309 5.991 1.00 98.19 124 VAL A C 1
ATOM 976 O O . VAL A 1 124 ? -5.366 -6.848 6.965 1.00 98.19 124 VAL A O 1
ATOM 979 N N . ARG A 1 125 ? -5.886 -6.860 4.778 1.00 97.56 125 ARG A N 1
ATOM 980 C CA . ARG A 1 125 ? -5.195 -8.109 4.439 1.00 97.56 125 ARG A CA 1
ATOM 981 C C . ARG A 1 125 ? -4.142 -7.828 3.383 1.00 97.56 125 ARG A C 1
ATOM 983 O O . ARG A 1 125 ? -4.431 -7.196 2.377 1.00 97.56 125 ARG A O 1
ATOM 990 N N . THR A 1 126 ? -2.921 -8.304 3.593 1.00 97.81 126 THR A N 1
ATOM 991 C CA . THR A 1 126 ? -1.818 -8.102 2.649 1.00 97.81 126 THR A CA 1
ATOM 992 C C . THR A 1 126 ? -1.253 -9.429 2.177 1.00 97.81 126 THR A C 1
ATOM 994 O O . THR A 1 126 ? -1.249 -10.415 2.911 1.00 97.81 126 THR A O 1
ATOM 997 N N . ARG A 1 127 ? -0.748 -9.444 0.945 1.00 97.44 127 ARG A N 1
ATOM 998 C CA . ARG A 1 127 ? 0.040 -10.546 0.391 1.00 97.44 127 ARG A CA 1
ATOM 999 C C . ARG A 1 127 ? 1.184 -10.001 -0.452 1.00 97.44 127 ARG A C 1
ATOM 1001 O O . ARG A 1 127 ? 1.068 -8.927 -1.042 1.00 97.44 127 ARG A O 1
ATOM 1008 N N . VAL A 1 128 ? 2.282 -10.743 -0.517 1.00 97.81 128 VAL A N 1
ATOM 1009 C CA . VAL A 1 128 ? 3.415 -10.411 -1.386 1.00 97.81 128 VAL A CA 1
ATOM 1010 C C . VAL A 1 128 ? 3.184 -11.040 -2.753 1.00 97.81 128 VAL A C 1
ATOM 1012 O O . VAL A 1 128 ? 2.960 -12.245 -2.853 1.00 97.81 128 VAL A O 1
ATOM 1015 N N . GLN A 1 129 ? 3.233 -10.224 -3.801 1.00 96.94 129 GLN A N 1
ATOM 1016 C CA . GLN A 1 129 ? 3.150 -10.674 -5.180 1.00 96.94 129 GLN A CA 1
ATOM 1017 C C . GLN A 1 129 ? 4.556 -10.766 -5.767 1.00 96.94 129 GLN A C 1
ATOM 1019 O O . GLN A 1 129 ? 5.271 -9.768 -5.863 1.00 96.94 129 GLN A O 1
ATOM 1024 N N . HIS A 1 130 ? 4.920 -11.966 -6.215 1.00 97.25 130 HIS A N 1
ATOM 1025 C CA . HIS A 1 130 ? 6.158 -12.161 -6.955 1.00 97.25 130 HIS A CA 1
ATOM 1026 C C . HIS A 1 130 ? 5.972 -11.738 -8.416 1.00 97.25 130 HIS A C 1
ATOM 1028 O O . HIS A 1 130 ? 5.028 -12.160 -9.092 1.00 97.25 130 HIS A O 1
ATOM 1034 N N . GLY A 1 131 ? 6.893 -10.914 -8.903 1.00 95.44 131 GLY A N 1
ATOM 1035 C CA . GLY A 1 131 ? 7.074 -10.582 -10.302 1.00 95.44 131 GLY A CA 1
ATOM 1036 C C . GLY A 1 131 ? 7.657 -11.758 -11.085 1.00 95.44 131 GLY A C 1
ATOM 1037 O O . GLY A 1 131 ? 8.405 -12.590 -10.561 1.00 95.44 131 GLY A O 1
ATOM 1038 N N . SER A 1 132 ? 7.320 -11.830 -12.370 1.00 96.44 132 SER A N 1
ATOM 1039 C CA . SER A 1 132 ? 7.856 -12.859 -13.265 1.00 96.44 132 SER A CA 1
ATOM 1040 C C . SER A 1 132 ? 9.375 -12.724 -13.427 1.00 96.44 132 SER A C 1
ATOM 1042 O O . SER A 1 132 ? 9.899 -11.616 -13.540 1.00 96.44 132 SER A O 1
ATOM 1044 N N . ASN A 1 133 ? 10.069 -13.863 -13.468 1.00 95.94 133 ASN A N 1
ATOM 1045 C CA . ASN A 1 133 ? 11.507 -13.971 -13.748 1.00 95.94 133 ASN A CA 1
ATOM 1046 C C . ASN A 1 133 ? 11.786 -14.873 -14.967 1.00 95.94 133 ASN A C 1
ATOM 1048 O O . ASN A 1 133 ? 12.804 -15.560 -15.048 1.00 95.94 133 ASN A O 1
ATOM 1052 N N . ARG A 1 134 ? 10.809 -14.970 -15.878 1.00 95.25 134 ARG A N 1
ATOM 1053 C CA . ARG A 1 134 ? 10.897 -15.840 -17.059 1.00 95.25 134 ARG A CA 1
ATOM 1054 C C . ARG A 1 134 ? 11.533 -15.138 -18.258 1.00 95.25 134 ARG A C 1
ATOM 1056 O O . ARG A 1 134 ? 12.121 -15.809 -19.100 1.00 95.25 134 ARG A O 1
ATOM 1063 N N . GLN A 1 135 ? 11.390 -13.816 -18.344 1.00 95.56 135 GLN A N 1
ATOM 1064 C CA . GLN A 1 135 ? 11.883 -13.031 -19.470 1.00 95.56 135 GLN A CA 1
ATOM 1065 C C . GLN A 1 135 ? 13.413 -13.041 -19.504 1.00 95.56 135 GLN A C 1
ATOM 1067 O O . GLN A 1 135 ? 14.063 -12.967 -18.459 1.00 95.56 135 GLN A O 1
ATOM 1072 N N . ARG A 1 136 ? 13.972 -13.150 -20.709 1.00 97.38 136 ARG A N 1
ATOM 1073 C CA . ARG A 1 136 ? 15.412 -13.133 -20.944 1.00 97.38 136 ARG A CA 1
ATOM 1074 C C . ARG A 1 136 ? 15.776 -12.078 -21.975 1.00 97.38 136 ARG A C 1
ATOM 1076 O O . ARG A 1 136 ? 15.000 -11.823 -22.891 1.00 97.38 136 ARG A O 1
ATOM 1083 N N . ASP A 1 137 ? 16.958 -11.511 -21.807 1.00 96.69 137 ASP A N 1
ATOM 1084 C CA . ASP A 1 137 ? 17.580 -10.596 -22.755 1.00 96.69 137 ASP A CA 1
ATOM 1085 C C . ASP A 1 137 ? 18.137 -11.323 -23.982 1.00 96.69 137 ASP A C 1
ATOM 1087 O O . ASP A 1 137 ? 18.308 -12.544 -23.984 1.00 96.69 137 ASP A O 1
ATOM 1091 N N . TYR A 1 138 ? 18.550 -10.546 -24.988 1.00 96.00 138 TYR A N 1
ATOM 1092 C CA . TYR A 1 138 ? 19.321 -11.035 -26.138 1.00 96.00 138 TYR A CA 1
ATOM 1093 C C . TYR A 1 138 ? 20.641 -11.721 -25.734 1.00 96.00 138 TYR A C 1
ATOM 1095 O O . TYR A 1 138 ? 21.144 -12.573 -26.458 1.00 96.00 138 TYR A O 1
ATOM 1103 N N . ARG A 1 139 ? 21.183 -11.394 -24.550 1.00 96.19 139 ARG A N 1
ATOM 1104 C CA . ARG A 1 139 ? 22.364 -12.045 -23.949 1.00 96.19 139 ARG A CA 1
ATOM 1105 C C . ARG A 1 139 ? 22.021 -13.268 -23.090 1.00 96.19 139 ARG A C 1
ATOM 1107 O O . ARG A 1 139 ? 22.861 -13.727 -22.325 1.00 96.19 139 ARG A O 1
ATOM 1114 N N . ASN A 1 140 ? 20.784 -13.766 -23.151 1.00 95.94 140 ASN A N 1
ATOM 1115 C CA . ASN A 1 140 ? 20.289 -14.890 -22.347 1.00 95.94 140 ASN A CA 1
ATOM 1116 C C . ASN A 1 140 ? 20.321 -14.652 -20.813 1.00 95.94 140 ASN A C 1
ATOM 1118 O O . ASN A 1 140 ? 20.195 -15.595 -20.026 1.00 95.94 140 ASN A O 1
ATOM 1122 N N . VAL A 1 141 ? 20.434 -13.395 -20.365 1.00 97.25 141 VAL A N 1
ATOM 1123 C CA . VAL A 1 141 ? 20.346 -12.995 -18.947 1.00 97.25 141 VAL A CA 1
ATOM 1124 C C . VAL A 1 141 ? 18.878 -12.865 -18.546 1.00 97.25 141 VAL A C 1
ATOM 1126 O O . VAL A 1 141 ? 18.062 -12.405 -19.338 1.00 97.25 141 VAL A O 1
ATOM 1129 N N . ARG A 1 142 ? 18.509 -13.314 -17.340 1.00 96.75 142 ARG A N 1
ATOM 1130 C CA . ARG A 1 142 ? 17.123 -13.223 -16.851 1.00 96.75 142 ARG A CA 1
ATOM 1131 C C . ARG A 1 142 ? 16.822 -11.817 -16.336 1.00 96.75 142 ARG A C 1
ATOM 1133 O O . ARG A 1 142 ? 17.555 -11.311 -15.491 1.00 96.75 142 ARG A O 1
ATOM 1140 N N . ILE A 1 143 ? 15.701 -11.248 -16.775 1.00 97.00 143 ILE A N 1
ATOM 1141 C CA . ILE A 1 143 ? 15.182 -9.971 -16.279 1.00 97.00 143 ILE A CA 1
ATOM 1142 C C . ILE A 1 143 ? 14.077 -10.251 -15.264 1.00 97.00 143 ILE A C 1
ATOM 1144 O O . ILE A 1 143 ? 13.021 -10.806 -15.595 1.00 97.00 143 ILE A O 1
ATOM 1148 N N . LYS A 1 144 ? 14.302 -9.827 -14.020 1.00 96.50 144 LYS A N 1
ATOM 1149 C CA . LYS A 1 144 ? 13.326 -9.944 -12.937 1.00 96.50 144 LYS A CA 1
ATOM 1150 C C . LYS A 1 144 ? 12.425 -8.712 -12.910 1.00 96.50 144 LYS A C 1
ATOM 1152 O O . LYS A 1 144 ? 12.897 -7.593 -12.727 1.00 96.50 144 LYS A O 1
ATOM 1157 N N . LYS A 1 145 ? 11.112 -8.924 -13.025 1.00 96.50 145 LYS A N 1
ATOM 1158 C CA . LYS A 1 145 ? 10.129 -7.875 -12.723 1.00 96.50 145 LYS A CA 1
ATOM 1159 C C . LYS A 1 145 ? 10.095 -7.633 -11.208 1.00 96.50 145 LYS A C 1
ATOM 1161 O O . LYS A 1 145 ? 10.118 -8.622 -10.469 1.00 96.50 145 LYS A O 1
ATOM 1166 N N . PRO A 1 146 ? 10.032 -6.373 -10.744 1.00 95.81 146 PRO A N 1
ATOM 1167 C CA . PRO A 1 146 ? 10.069 -6.065 -9.321 1.00 95.81 146 PRO A CA 1
ATOM 1168 C C . PRO A 1 146 ? 8.872 -6.680 -8.594 1.00 95.81 146 PRO A C 1
ATOM 1170 O O . PRO A 1 146 ? 7.741 -6.653 -9.088 1.00 95.81 146 PRO A O 1
ATOM 1173 N N . ASP A 1 147 ? 9.145 -7.240 -7.420 1.00 96.94 147 ASP A N 1
ATOM 1174 C CA . ASP A 1 147 ? 8.119 -7.761 -6.524 1.00 96.94 147 ASP A CA 1
ATOM 1175 C C . ASP A 1 147 ? 7.410 -6.592 -5.825 1.00 96.94 147 ASP A C 1
ATOM 1177 O O . ASP A 1 147 ? 8.012 -5.552 -5.548 1.00 96.94 147 ASP A O 1
ATOM 1181 N N . TYR A 1 148 ? 6.122 -6.751 -5.535 1.00 96.44 148 TYR A N 1
ATOM 1182 C CA . TYR A 1 148 ? 5.332 -5.723 -4.857 1.00 96.44 148 TYR A CA 1
ATOM 1183 C C . TYR A 1 148 ? 4.340 -6.344 -3.883 1.00 96.44 148 TYR A C 1
ATOM 1185 O O . TYR A 1 148 ? 3.947 -7.506 -4.008 1.00 96.44 148 TYR A O 1
ATOM 1193 N N . LYS A 1 149 ? 3.898 -5.560 -2.899 1.00 97.75 149 LYS A N 1
ATOM 1194 C CA . LYS A 1 149 ? 2.891 -5.998 -1.936 1.00 97.75 149 LYS A CA 1
ATOM 1195 C C . LYS A 1 149 ? 1.513 -5.519 -2.377 1.00 97.75 149 LYS A C 1
ATOM 1197 O O . LYS A 1 149 ? 1.344 -4.374 -2.790 1.00 97.75 149 LYS A O 1
ATOM 1202 N N . VAL A 1 150 ? 0.526 -6.402 -2.288 1.00 97.75 150 VAL A N 1
ATOM 1203 C CA . VAL A 1 150 ? -0.883 -6.090 -2.545 1.00 97.75 150 VAL A CA 1
ATOM 1204 C C . VAL A 1 150 ? -1.618 -6.058 -1.214 1.00 97.75 150 VAL A C 1
ATOM 1206 O O . VAL A 1 150 ? -1.464 -6.985 -0.415 1.00 97.75 150 VAL A O 1
ATOM 1209 N N . ALA A 1 151 ? -2.430 -5.027 -0.987 1.00 98.19 151 ALA A N 1
ATOM 1210 C CA . ALA A 1 151 ? -3.386 -4.991 0.112 1.00 98.19 151 ALA A CA 1
ATOM 1211 C C . ALA A 1 151 ? -4.822 -5.013 -0.394 1.00 98.19 151 ALA A C 1
ATOM 1213 O O . ALA A 1 151 ? -5.159 -4.350 -1.372 1.00 98.19 151 ALA A O 1
ATOM 1214 N N . TYR A 1 152 ? -5.644 -5.741 0.347 1.00 97.38 152 TYR A N 1
ATOM 1215 C CA . TYR A 1 152 ? -7.092 -5.719 0.306 1.00 97.38 152 TYR A CA 1
ATOM 1216 C C . TYR A 1 152 ? -7.561 -5.007 1.567 1.00 97.38 152 TYR A C 1
ATOM 1218 O O . TYR A 1 152 ? -7.278 -5.457 2.684 1.00 97.38 152 TYR A O 1
ATOM 1226 N N . VAL A 1 153 ? -8.221 -3.875 1.381 1.00 97.50 153 VAL A N 1
ATOM 1227 C CA . VAL A 1 153 ? -8.711 -3.013 2.451 1.00 97.50 153 VAL A CA 1
ATOM 1228 C C . VAL A 1 153 ? -10.226 -3.076 2.428 1.00 97.50 153 VAL A C 1
ATOM 1230 O O . VAL A 1 153 ? -10.826 -2.788 1.402 1.00 97.50 153 VAL A O 1
ATOM 1233 N N . GLN A 1 154 ? -10.825 -3.469 3.545 1.00 96.62 154 GLN A N 1
ATOM 1234 C CA . GLN A 1 154 ? -12.270 -3.435 3.731 1.00 96.62 154 GLN A CA 1
ATOM 1235 C C . GLN A 1 154 ? -12.648 -2.104 4.370 1.00 96.62 154 GLN A C 1
ATOM 1237 O O . GLN A 1 154 ? -12.125 -1.761 5.438 1.00 96.62 154 GLN A O 1
ATOM 1242 N N . LEU A 1 155 ? -13.527 -1.359 3.708 1.00 96.69 155 LEU A N 1
ATOM 1243 C CA . LEU A 1 155 ? -14.076 -0.114 4.226 1.00 96.69 155 LEU A CA 1
ATOM 1244 C C . LEU A 1 155 ? -15.018 -0.401 5.398 1.00 96.69 155 LEU A C 1
ATOM 1246 O O . LEU A 1 155 ? -15.648 -1.456 5.478 1.00 96.69 155 LEU A O 1
ATOM 1250 N N . ALA A 1 156 ? -15.069 0.521 6.353 1.00 93.81 156 ALA A N 1
ATOM 1251 C CA . ALA A 1 156 ? -16.037 0.465 7.441 1.00 93.81 156 ALA A CA 1
ATOM 1252 C C . ALA A 1 156 ? -17.356 1.158 7.049 1.00 93.81 156 ALA A C 1
ATOM 1254 O O . ALA A 1 156 ? -17.449 1.835 6.028 1.00 93.81 156 ALA A O 1
ATOM 1255 N N . HIS A 1 157 ? -18.376 1.004 7.899 1.00 90.44 157 HIS A N 1
ATOM 1256 C CA . HIS A 1 157 ? -19.677 1.684 7.786 1.00 90.44 157 HIS A CA 1
ATOM 1257 C C . HIS A 1 157 ? -20.499 1.362 6.527 1.00 90.44 157 HIS A C 1
ATOM 1259 O O . HIS A 1 157 ? -21.360 2.152 6.156 1.00 90.44 157 HIS A O 1
ATOM 1265 N N . GLY A 1 158 ? -20.257 0.215 5.880 1.00 88.31 158 GLY A N 1
ATOM 1266 C CA . GLY A 1 158 ? -21.004 -0.189 4.682 1.00 88.31 158 GLY A CA 1
ATOM 1267 C C . GLY A 1 158 ? -20.800 0.756 3.495 1.00 88.31 158 GLY A C 1
ATOM 1268 O O . GLY A 1 158 ? -21.698 0.917 2.675 1.00 88.31 158 GLY A O 1
ATOM 1269 N N . GLN A 1 159 ? -19.652 1.439 3.439 1.00 92.00 159 GLN A N 1
ATOM 1270 C CA . GLN A 1 159 ? -19.293 2.269 2.297 1.00 92.00 159 GLN A CA 1
ATOM 1271 C C . GLN A 1 159 ? -18.896 1.384 1.118 1.00 92.00 159 GLN A C 1
ATOM 1273 O O . GLN A 1 159 ? -17.941 0.613 1.203 1.00 92.00 159 GLN A O 1
ATOM 1278 N N . THR A 1 160 ? -19.589 1.565 0.001 1.00 93.38 160 THR A N 1
ATOM 1279 C CA . THR A 1 160 ? -19.289 0.899 -1.265 1.00 93.38 160 THR A CA 1
ATOM 1280 C C . THR A 1 160 ? -18.322 1.744 -2.087 1.00 93.38 160 THR A C 1
ATOM 1282 O O . THR A 1 160 ? -18.516 2.955 -2.227 1.00 93.38 160 THR A O 1
ATOM 1285 N N . PHE A 1 161 ? -17.305 1.121 -2.678 1.00 93.00 161 PHE A N 1
ATOM 1286 C CA . PHE A 1 161 ? -16.351 1.800 -3.549 1.00 93.00 161 PHE A CA 1
ATOM 1287 C C . PHE A 1 161 ? -16.230 1.100 -4.900 1.00 93.00 161 PHE A C 1
ATOM 1289 O O . PHE A 1 161 ? -15.761 -0.033 -5.007 1.00 93.00 161 PHE A O 1
ATOM 1296 N N . THR A 1 162 ? -16.568 1.827 -5.960 1.00 92.25 162 THR A N 1
ATOM 1297 C CA . THR A 1 162 ? -16.352 1.399 -7.343 1.00 92.25 162 THR A CA 1
ATOM 1298 C C . THR A 1 162 ? -15.193 2.172 -7.949 1.00 92.25 162 THR A C 1
ATOM 1300 O O . THR A 1 162 ? -15.135 3.398 -7.847 1.00 92.25 162 THR A O 1
ATOM 1303 N N . PHE A 1 163 ? -14.272 1.470 -8.610 1.00 94.25 163 PHE A N 1
ATOM 1304 C CA . PHE A 1 163 ? -13.149 2.124 -9.276 1.00 94.25 163 PHE A CA 1
ATOM 1305 C C . PHE A 1 163 ? -13.670 2.999 -10.433 1.00 94.25 163 PHE A C 1
ATOM 1307 O O . PHE A 1 163 ? -14.291 2.450 -11.347 1.00 94.25 163 PHE A O 1
ATOM 1314 N N . PRO A 1 164 ? -13.431 4.322 -10.416 1.00 93.44 164 PRO A N 1
ATOM 1315 C CA . PRO A 1 164 ? -13.961 5.218 -11.434 1.00 93.44 164 PRO A CA 1
ATOM 1316 C C . PRO A 1 164 ? -13.312 4.950 -12.791 1.00 93.44 164 PRO A C 1
ATOM 1318 O O . PRO A 1 164 ? -12.159 4.512 -12.878 1.00 93.44 164 PRO A O 1
ATOM 1321 N N . ASP A 1 165 ? -14.046 5.238 -13.861 1.00 92.69 165 ASP A N 1
ATOM 1322 C CA . ASP A 1 165 ? -13.447 5.254 -15.185 1.00 92.69 165 ASP A CA 1
ATOM 1323 C C . ASP A 1 165 ? -12.665 6.556 -15.391 1.00 92.69 165 ASP A C 1
ATOM 1325 O O . ASP A 1 165 ? -13.204 7.651 -15.250 1.00 92.69 165 ASP A O 1
ATOM 1329 N N . LEU A 1 166 ? -11.364 6.426 -15.651 1.00 90.88 166 LEU A N 1
ATOM 1330 C CA . LEU A 1 166 ? -10.448 7.563 -15.783 1.00 90.88 166 LEU A CA 1
ATOM 1331 C C . LEU A 1 166 ? -10.330 8.042 -17.232 1.00 90.88 166 LEU A C 1
ATOM 1333 O O . LEU A 1 166 ? -9.846 9.147 -17.469 1.00 90.88 166 LEU A O 1
ATOM 1337 N N . PHE A 1 167 ? -10.734 7.207 -18.191 1.00 92.19 167 PHE A N 1
ATOM 1338 C CA . PHE A 1 167 ? -10.569 7.459 -19.616 1.00 92.19 167 PHE A CA 1
ATOM 1339 C C . PHE A 1 167 ? -11.893 7.206 -20.338 1.00 92.19 167 PHE A C 1
ATOM 1341 O O . PHE A 1 167 ? -12.003 6.210 -21.051 1.00 92.19 167 PHE A O 1
ATOM 1348 N N . PRO A 1 168 ? -12.894 8.090 -20.160 1.00 89.19 168 PRO A N 1
ATOM 1349 C CA . PRO A 1 168 ? -14.104 8.006 -20.960 1.00 89.19 168 PRO A CA 1
ATOM 1350 C C . PRO A 1 168 ? -13.734 8.116 -22.442 1.00 89.19 168 PRO A C 1
ATOM 1352 O O . PRO A 1 168 ? -12.835 8.884 -22.809 1.00 89.19 168 PRO A O 1
ATOM 1355 N N . GLU A 1 169 ? -14.414 7.346 -23.287 1.00 85.38 169 GLU A N 1
ATOM 1356 C CA . GLU A 1 169 ? -14.281 7.462 -24.735 1.00 85.38 169 GLU A CA 1
ATOM 1357 C C . GLU A 1 169 ? -14.672 8.886 -25.129 1.00 85.38 169 GLU A C 1
ATOM 1359 O O . GLU A 1 169 ? -15.817 9.308 -24.975 1.00 85.38 169 GLU A O 1
ATOM 1364 N N . LYS A 1 170 ? -13.681 9.673 -25.549 1.00 79.88 170 LYS A N 1
ATOM 1365 C CA . LYS A 1 170 ? -13.933 11.008 -26.075 1.00 79.88 170 LYS A CA 1
ATOM 1366 C C . LYS A 1 170 ? -14.625 10.837 -27.418 1.00 79.88 170 LYS A C 1
ATOM 1368 O O . LYS A 1 170 ? -14.144 10.059 -28.244 1.00 79.88 170 LYS A O 1
ATOM 1373 N N . GLU A 1 171 ? -15.709 11.575 -27.630 1.00 71.75 171 GLU A N 1
ATOM 1374 C CA . GLU A 1 171 ? -16.253 11.788 -28.967 1.00 71.75 171 GLU A CA 1
ATOM 1375 C C . GLU A 1 171 ? -15.095 12.303 -29.828 1.00 71.75 171 GLU A C 1
ATOM 1377 O O . GLU A 1 171 ? -14.469 13.316 -29.514 1.00 71.75 171 GLU A O 1
ATOM 1382 N N . GLN A 1 172 ? -14.687 11.501 -30.809 1.00 63.47 172 GLN A N 1
ATOM 1383 C CA . GLN A 1 172 ? -13.574 11.834 -31.682 1.00 63.47 172 GLN A CA 1
ATOM 1384 C C . GLN A 1 172 ? -14.009 13.054 -32.487 1.00 63.47 172 GLN A C 1
ATOM 1386 O O . GLN A 1 172 ? -14.876 12.936 -33.350 1.00 63.47 172 GLN A O 1
ATOM 1391 N N . ASP A 1 173 ? -13.433 14.220 -32.196 1.00 60.00 173 ASP A N 1
ATOM 1392 C CA . ASP A 1 173 ? -13.519 15.367 -33.088 1.00 60.00 173 ASP A CA 1
ATOM 1393 C C . ASP A 1 173 ? -12.898 14.932 -34.421 1.00 60.00 173 ASP A C 1
ATOM 1395 O O . ASP A 1 173 ? -11.676 14.884 -34.578 1.00 60.00 173 ASP A O 1
ATOM 1399 N N . LEU A 1 174 ? -13.763 14.570 -35.371 1.00 58.22 174 LEU A N 1
ATOM 1400 C CA . LEU A 1 174 ? -13.455 14.052 -36.710 1.00 58.22 174 LEU A CA 1
ATOM 1401 C C . LEU A 1 174 ? -12.497 14.959 -37.512 1.00 58.22 174 LEU A C 1
ATOM 1403 O O . LEU A 1 174 ? -11.921 14.535 -38.504 1.00 58.22 174 LEU A O 1
ATOM 1407 N N . VAL A 1 175 ? -12.253 16.175 -37.024 1.00 56.88 175 VAL A N 1
ATOM 1408 C CA . VAL A 1 175 ? -11.513 17.269 -37.657 1.00 56.88 175 VAL A CA 1
ATOM 1409 C C . VAL A 1 175 ? -10.026 16.959 -37.910 1.00 56.88 175 VAL A C 1
ATOM 1411 O O . VAL A 1 175 ? -9.429 17.526 -38.820 1.00 56.88 175 VAL A O 1
ATOM 1414 N N . ALA A 1 176 ? -9.387 16.073 -37.134 1.00 56.75 176 ALA A N 1
ATOM 1415 C CA . ALA A 1 176 ? -7.944 15.807 -37.276 1.00 56.75 176 ALA A CA 1
ATOM 1416 C C . ALA A 1 176 ? -7.594 14.722 -38.315 1.00 56.75 176 ALA A C 1
ATOM 1418 O O . ALA A 1 176 ? -6.452 14.648 -38.771 1.00 56.75 176 ALA A O 1
ATOM 1419 N N . GLU A 1 177 ? -8.561 13.888 -38.696 1.00 57.50 177 GLU A N 1
ATOM 1420 C CA . GLU A 1 177 ? -8.369 12.781 -39.639 1.00 57.50 177 GLU A CA 1
ATOM 1421 C C . GLU A 1 177 ? -8.579 13.229 -41.098 1.00 57.50 177 GLU A C 1
ATOM 1423 O O . GLU A 1 177 ? -8.035 12.616 -42.017 1.00 57.50 177 GLU A O 1
ATOM 1428 N N . GLU A 1 178 ? -9.314 14.325 -41.321 1.00 57.19 178 GLU A N 1
ATOM 1429 C CA . GLU A 1 178 ? -9.684 14.821 -42.656 1.00 57.19 178 GLU A CA 1
ATOM 1430 C C . GLU A 1 178 ? -8.439 15.207 -43.478 1.00 57.19 178 GLU A C 1
ATOM 1432 O O . GLU A 1 178 ? -8.273 14.755 -44.608 1.00 57.19 178 GLU A O 1
ATOM 1437 N N . GLY A 1 179 ? -7.469 15.911 -42.881 1.00 56.44 179 GLY A N 1
ATOM 1438 C CA . GLY A 1 179 ? -6.269 16.374 -43.598 1.00 56.44 179 GLY A CA 1
ATOM 1439 C C . GLY A 1 179 ? -5.266 15.278 -44.000 1.00 56.44 179 GLY A C 1
ATOM 1440 O O . GLY A 1 179 ? -4.510 15.457 -44.956 1.00 56.44 179 GLY A O 1
ATOM 1441 N N . LEU A 1 180 ? -5.239 14.134 -43.303 1.00 59.44 180 LEU A N 1
ATOM 1442 C CA . LEU A 1 180 ? -4.409 12.978 -43.684 1.00 59.44 180 LEU A CA 1
ATOM 1443 C C . LEU A 1 180 ? -5.156 12.024 -44.618 1.00 59.44 180 LEU A C 1
ATOM 1445 O O . LEU A 1 180 ? -4.533 11.435 -45.503 1.00 59.44 180 LEU A O 1
ATOM 1449 N N . GLN A 1 181 ? -6.473 11.885 -44.454 1.00 59.28 181 GLN A N 1
ATOM 1450 C CA . GLN A 1 181 ? -7.299 11.070 -45.340 1.00 59.28 181 GLN A CA 1
ATOM 1451 C C . GLN A 1 181 ? -7.453 11.712 -46.723 1.00 59.28 181 GLN A C 1
ATOM 1453 O O . GLN A 1 181 ? -7.424 10.984 -47.710 1.00 59.28 181 GLN A O 1
ATOM 1458 N N . GLU A 1 182 ? -7.490 13.043 -46.838 1.00 58.06 182 GLU A N 1
ATOM 1459 C CA . GLU A 1 182 ? -7.529 13.762 -48.124 1.00 58.06 182 GLU A CA 1
ATOM 1460 C C . GLU A 1 182 ? -6.232 13.642 -48.947 1.00 58.06 182 GLU A C 1
ATOM 1462 O O . GLU A 1 182 ? -6.264 13.712 -50.178 1.00 58.06 182 GLU A O 1
ATOM 1467 N N . ALA A 1 183 ? -5.089 13.375 -48.304 1.00 56.59 183 ALA A N 1
ATOM 1468 C CA . ALA A 1 183 ? -3.810 13.146 -48.984 1.00 56.59 183 ALA A CA 1
ATOM 1469 C C . ALA A 1 183 ? -3.662 11.722 -49.567 1.00 56.59 183 ALA A C 1
ATOM 1471 O O . ALA A 1 183 ? -2.765 11.469 -50.378 1.00 56.59 183 ALA A O 1
ATOM 1472 N N . LEU A 1 184 ? -4.523 10.777 -49.176 1.00 57.59 184 LEU A N 1
ATOM 1473 C CA . LEU A 1 184 ? -4.454 9.375 -49.600 1.00 57.59 184 LEU A CA 1
ATOM 1474 C C . LEU A 1 184 ? -5.174 9.039 -50.929 1.00 57.59 184 LEU A C 1
ATOM 1476 O O . LEU A 1 184 ? -4.675 8.151 -51.622 1.00 57.59 184 LEU A O 1
ATOM 1480 N N . PRO A 1 185 ? -6.247 9.722 -51.384 1.00 56.59 185 PRO A N 1
ATOM 1481 C CA . PRO A 1 185 ? -6.868 9.432 -52.682 1.00 56.59 185 PRO A CA 1
ATOM 1482 C C . PRO A 1 185 ? -6.229 10.142 -53.892 1.00 56.59 185 PRO A C 1
ATOM 1484 O O . PRO A 1 185 ? -6.582 9.814 -55.022 1.00 56.59 185 PRO A O 1
ATOM 1487 N N . GLN A 1 186 ? -5.273 11.066 -53.715 1.00 55.75 186 GLN A N 1
ATOM 1488 C CA . GLN A 1 186 ? -4.590 11.743 -54.838 1.00 55.75 186 GLN A CA 1
ATOM 1489 C C . GLN A 1 186 ? -3.171 11.238 -55.132 1.00 55.75 186 GLN A C 1
ATOM 1491 O O . GLN A 1 186 ? -2.462 11.816 -55.960 1.00 55.75 186 GLN A O 1
ATOM 1496 N N . LYS A 1 187 ? -2.727 10.133 -54.521 1.00 58.25 187 LYS A N 1
ATOM 1497 C CA . LYS A 1 187 ? -1.506 9.458 -54.976 1.00 58.25 187 LYS A CA 1
ATOM 1498 C C . LYS A 1 187 ? -1.832 8.711 -56.269 1.00 58.25 187 LYS A C 1
ATOM 1500 O O . LYS A 1 187 ? -2.176 7.534 -56.245 1.00 58.25 187 LYS A O 1
ATOM 1505 N N . GLN A 1 188 ? -1.796 9.452 -57.378 1.00 63.38 188 GLN A N 1
ATOM 1506 C CA . GLN A 1 188 ? -2.075 8.982 -58.733 1.00 63.38 188 GLN A CA 1
ATOM 1507 C C . GLN A 1 188 ? -1.451 7.598 -58.940 1.00 63.38 188 GLN A C 1
ATOM 1509 O O . GLN A 1 188 ? -0.238 7.426 -58.792 1.00 63.38 188 GLN A O 1
ATOM 1514 N N . SER A 1 189 ? -2.291 6.607 -59.239 1.00 63.31 189 SER A N 1
ATOM 1515 C CA . SER A 1 189 ? -1.851 5.260 -59.590 1.00 63.31 189 SER A CA 1
ATOM 1516 C C . SER A 1 189 ? -0.803 5.359 -60.697 1.00 63.31 189 SER A C 1
ATOM 1518 O O . SER A 1 189 ? -1.072 5.968 -61.734 1.00 63.31 189 SER A O 1
ATOM 1520 N N . SER A 1 190 ? 0.386 4.794 -60.487 1.00 65.25 190 SER A N 1
ATOM 1521 C CA . SER A 1 190 ? 1.428 4.794 -61.512 1.00 65.25 190 SER A CA 1
ATOM 1522 C C . SER A 1 190 ? 0.912 4.056 -62.744 1.00 65.25 190 SER A C 1
ATOM 1524 O O . SER A 1 190 ? 0.570 2.878 -62.639 1.00 65.25 190 SER A O 1
ATOM 1526 N N . ASP A 1 191 ? 0.848 4.732 -63.892 1.00 72.56 191 ASP A N 1
ATOM 1527 C CA . ASP A 1 191 ? 0.439 4.103 -65.147 1.00 72.56 191 ASP A CA 1
ATOM 1528 C C . ASP A 1 191 ? 1.403 2.941 -65.480 1.00 72.56 191 ASP A C 1
ATOM 1530 O O . ASP A 1 191 ? 2.606 3.181 -65.655 1.00 72.56 191 ASP A O 1
ATOM 1534 N N . PRO A 1 192 ? 0.919 1.684 -65.577 1.00 75.25 192 PRO A N 1
ATOM 1535 C CA . PRO A 1 192 ? 1.765 0.523 -65.853 1.00 75.25 192 PRO A CA 1
ATOM 1536 C C . PRO A 1 192 ? 2.549 0.629 -67.169 1.00 75.25 192 PRO A C 1
ATOM 1538 O O . PRO A 1 192 ? 3.603 0.011 -67.309 1.00 75.25 192 PRO A O 1
ATOM 1541 N N . ARG A 1 193 ? 2.070 1.426 -68.135 1.00 76.62 193 ARG A N 1
ATOM 1542 C CA . ARG A 1 193 ? 2.718 1.621 -69.445 1.00 76.62 193 ARG A CA 1
ATOM 1543 C C . ARG A 1 193 ? 3.909 2.577 -69.399 1.00 76.62 193 ARG A C 1
ATOM 1545 O O . ARG A 1 193 ? 4.691 2.617 -70.343 1.00 76.62 193 ARG A O 1
ATOM 1552 N N . ARG A 1 194 ? 4.067 3.339 -68.312 1.00 72.06 194 ARG A N 1
ATOM 1553 C CA . ARG A 1 194 ? 5.093 4.385 -68.168 1.00 72.06 194 ARG A CA 1
ATOM 1554 C C . ARG A 1 194 ? 6.457 3.864 -67.710 1.00 72.06 194 ARG A C 1
ATOM 1556 O O . ARG A 1 194 ? 7.374 4.660 -67.538 1.00 72.06 194 ARG A O 1
ATOM 1563 N N . GLY A 1 195 ? 6.595 2.556 -67.475 1.00 75.81 195 GLY A N 1
ATOM 1564 C CA . GLY A 1 195 ? 7.885 1.912 -67.195 1.00 75.81 195 GLY A CA 1
ATOM 1565 C C . GLY A 1 195 ? 8.640 2.470 -65.980 1.00 75.81 195 GLY A C 1
ATOM 1566 O O . GLY A 1 195 ? 9.864 2.414 -65.953 1.00 75.81 195 GLY A O 1
ATOM 1567 N N . GLY A 1 196 ? 7.937 3.041 -64.995 1.00 75.56 196 GLY A N 1
ATOM 1568 C CA . GLY A 1 196 ? 8.551 3.616 -63.791 1.00 75.56 196 GLY A CA 1
ATOM 1569 C C . GLY A 1 196 ? 9.065 5.056 -63.927 1.00 75.56 196 GLY A C 1
ATOM 1570 O O . GLY A 1 196 ? 9.697 5.554 -62.998 1.00 75.56 196 GLY A O 1
ATOM 1571 N N . VAL A 1 197 ? 8.789 5.754 -65.035 1.00 79.25 197 VAL A N 1
ATOM 1572 C CA . VAL A 1 197 ? 9.177 7.165 -65.204 1.00 79.25 197 VAL A CA 1
ATOM 1573 C C . VAL A 1 197 ? 8.216 8.089 -64.430 1.00 79.25 197 VAL A C 1
ATOM 1575 O O . VAL A 1 197 ? 7.000 8.018 -64.651 1.00 79.25 197 VAL A O 1
ATOM 1578 N N . PRO A 1 198 ? 8.716 8.991 -63.558 1.00 80.50 198 PRO A N 1
ATOM 1579 C CA . PRO A 1 198 ? 7.876 9.858 -62.730 1.00 80.50 198 PRO A CA 1
ATOM 1580 C C . PRO A 1 198 ? 6.981 10.798 -63.557 1.00 80.50 198 PRO A C 1
ATOM 1582 O O . PRO A 1 198 ? 7.400 11.349 -64.576 1.00 80.50 198 PRO A O 1
ATOM 1585 N N . SER A 1 199 ? 5.734 10.994 -63.110 1.00 73.38 199 SER A N 1
ATOM 1586 C CA . SER A 1 199 ? 4.699 11.787 -63.802 1.00 73.38 199 SER A CA 1
ATOM 1587 C C . SER A 1 199 ? 4.836 13.305 -63.646 1.00 73.38 199 SER A C 1
ATOM 1589 O O . SER A 1 199 ? 4.114 14.042 -64.305 1.00 73.38 199 SER A O 1
ATOM 1591 N N . TRP A 1 200 ? 5.774 13.777 -62.822 1.00 81.25 200 TRP A N 1
ATOM 1592 C CA . TRP A 1 200 ? 5.989 15.207 -62.570 1.00 81.25 200 TRP A CA 1
ATOM 1593 C C . TRP A 1 200 ? 6.674 15.957 -63.733 1.00 81.25 200 TRP A C 1
ATOM 1595 O O . TRP A 1 200 ? 6.519 17.168 -63.855 1.00 81.25 200 TRP A O 1
ATOM 1605 N N . PHE A 1 201 ? 7.414 15.268 -64.611 1.00 73.50 201 PHE A N 1
ATOM 1606 C CA . PHE A 1 201 ? 7.996 15.895 -65.807 1.00 73.50 201 PHE A CA 1
ATOM 1607 C C . PHE A 1 201 ? 6.937 15.990 -66.921 1.00 73.50 201 PHE A C 1
ATOM 1609 O O . PHE A 1 201 ? 6.553 14.967 -67.489 1.00 73.50 201 PHE A O 1
ATOM 1616 N N . GLY A 1 202 ? 6.468 17.209 -67.211 1.00 69.12 202 GLY A N 1
ATOM 1617 C CA . GLY A 1 202 ? 5.464 17.528 -68.241 1.00 69.12 202 GLY A CA 1
ATOM 1618 C C . GLY A 1 202 ? 6.049 18.153 -69.511 1.00 69.12 202 GLY A C 1
ATOM 1619 O O . GLY A 1 202 ? 5.513 19.150 -69.986 1.00 69.12 202 GLY A O 1
ATOM 1620 N N . LEU A 1 203 ? 7.183 17.620 -69.980 1.00 66.25 203 LEU A N 1
ATOM 1621 C CA . LEU A 1 203 ? 7.794 17.987 -71.266 1.00 66.25 203 LEU A CA 1
ATOM 1622 C C . LEU A 1 203 ? 6.913 17.582 -72.454 1.00 66.25 203 LEU A C 1
ATOM 1624 O O . LEU A 1 203 ? 6.237 16.532 -72.346 1.00 66.25 203 LEU A O 1
#

Radius of gyration: 37.1 Å; chains: 1; bounding box: 103×68×108 Å

Foldseek 3Di:
DDDDDDDDDDDDDDDDDDDDDDDDDDDDDDDDDDDDDDDDDDDDDDDDDPDDPPPPPPDDDDDDDDDPVDDDDDDPDDPWDKDWDADPDDDPQQKTKIWTAPPDDQVNVCCCCCPPVVFAWDGKDKDKAFFDQPDADPVRHTDGDDIIMMMITGGPPPDGDDDDDPDPPDPPPCVPVCVVVVVPVPPPDPDPVPVPDDPPDPD

InterPro domains:
  IPR012677 Nucleotide-binding alpha-beta plait domain superfamily [G3DSA:3.30.70.330] (59-203)
  IPR012678 Ribosomal protein uL23/eL15/eS24 core domain superfamily [SSF54189] (80-163)
  IPR013025 Large ribosomal subunit protein uL23-like [PF00276] (94-163)
  IPR013025 Large ribosomal subunit protein uL23-like [PTHR12059] (63-203)

Secondary structure (DSSP, 8-state):
---------------------PPPPP----------------PPP----S--------PPPPPPPP-TTPPPP--SS-----EE---SS---TTEEEEEE-TT--HHHHHHHHHHHS---EEEEEEEEEPPP---B-TTSPBPPPPPEEEEEEEESTT----PPPSS------GGGTHHHHTTSTTS-PPPGGGTT--TT---

Organism: Dipodomys ordii (NCBI:txid10020)